Protein AF-A0A954BV10-F1 (afdb_monomer)

Mean predicted aligned error: 10.62 Å

Solvent-accessible surface area (backbone atoms only — not comparable to full-atom values): 11791 Å² total; per-residue (Å²): 134,85,78,75,81,75,72,76,77,40,64,42,49,59,53,55,49,42,46,54,57,58,65,60,48,36,71,69,58,47,54,48,52,33,42,59,65,49,56,47,45,53,54,50,50,53,52,51,54,51,52,51,41,55,51,38,61,70,70,73,57,94,65,76,80,79,65,60,69,60,52,48,59,51,47,55,55,59,69,71,43,61,52,67,62,49,50,32,50,51,53,31,50,56,49,52,58,66,53,68,77,74,60,101,65,99,56,94,68,61,72,74,48,73,66,59,49,47,52,54,58,75,28,74,61,37,58,62,57,38,38,81,43,93,74,20,54,60,44,53,41,60,73,72,33,90,46,75,64,54,36,52,41,49,50,32,36,72,66,63,74,38,75,63,51,74,69,55,47,53,53,50,54,52,50,39,72,68,42,95,43,60,66,59,41,50,27,53,48,54,44,53,53,69,68,33,71,67,53,48,32,60,123

Sequence (203 aa):
RWHFASYPVRPLTPEQFLSTLLGLLSKDQLDKLVRDNRDGAIEAAKRQLKQQEEQQKKNGGQYYKYDYATLNRYGEKFEAMDGRWYIARWAAGRYSSLSNDDEMNESEDFTMSIVQALAVMNGQFTNALAASGKDSLLERIGKTFETGDERVEALYLIVLNRRPTNAERERVLKYIAQSKDDTKAAEDLLYSLLMTTEFATNH

pLDDT: mean 76.84, std 13.71, range [43.03, 95.44]

Foldseek 3Di:
DDPPPPDPKAFDQLLRLLLLLVVQADPVLLVVVLCVPQVVVLVVVVVVVVVVQVVVVVVVDDGDDDPVVVSVVVSVVSVPDDSSVVVSVVSSVVLVVVVVVDDPDPDPRPPQPPVSLVPVLVDPSLVSQLDDDVRHSLVVLVVPDPDPLSSQQVLCCSQLVDGDDPVRSVVLVVQCVPDPDNSNSSSVSSSVSSSDVSSRIDD

Structure (mmCIF, N/CA/C/O backbone):
data_AF-A0A954BV10-F1
#
_entry.id   AF-A0A954BV10-F1
#
loop_
_atom_site.group_PDB
_atom_site.id
_atom_site.type_symbol
_atom_site.label_atom_id
_atom_site.label_alt_id
_atom_site.label_comp_id
_atom_site.label_asym_id
_atom_site.label_entity_id
_atom_site.label_seq_id
_atom_site.pdbx_PDB_ins_code
_atom_site.Cartn_x
_atom_site.Cartn_y
_atom_site.Cartn_z
_atom_site.occupancy
_atom_site.B_iso_or_equiv
_atom_site.auth_seq_id
_atom_site.auth_comp_id
_atom_site.auth_asym_id
_atom_site.auth_atom_id
_atom_site.pdbx_PDB_model_num
ATOM 1 N N . ARG A 1 1 ? -1.960 -32.493 29.206 1.00 47.38 1 ARG A N 1
ATOM 2 C CA . ARG A 1 1 ? -1.372 -31.133 29.144 1.00 47.38 1 ARG A CA 1
ATOM 3 C C . ARG A 1 1 ? -1.219 -30.816 27.665 1.00 47.38 1 ARG A C 1
ATOM 5 O O . ARG A 1 1 ? -0.408 -31.457 27.016 1.00 47.38 1 ARG A O 1
ATOM 12 N N . TRP A 1 2 ? -2.087 -29.977 27.110 1.00 47.88 2 TRP A N 1
ATOM 13 C CA . TRP A 1 2 ? -2.021 -29.618 25.694 1.00 47.88 2 TRP A CA 1
ATOM 14 C C . TRP A 1 2 ? -0.904 -28.593 25.533 1.00 47.88 2 TRP A C 1
ATOM 16 O O . TRP A 1 2 ? -1.020 -27.470 26.017 1.00 47.88 2 TRP A O 1
ATOM 26 N N . HIS A 1 3 ? 0.210 -29.010 24.940 1.00 46.59 3 HIS A N 1
ATOM 27 C CA . HIS A 1 3 ? 1.237 -28.087 24.486 1.00 46.59 3 HIS A CA 1
ATOM 28 C C . HIS A 1 3 ? 0.749 -27.531 23.151 1.00 46.59 3 HIS A C 1
ATOM 30 O O . HIS A 1 3 ? 0.993 -28.121 22.104 1.00 46.59 3 HIS A O 1
ATOM 36 N N . PHE A 1 4 ? -0.014 -26.438 23.192 1.00 55.31 4 PHE A N 1
ATOM 37 C CA . PHE A 1 4 ? -0.159 -25.610 22.003 1.00 55.31 4 PHE A CA 1
ATOM 38 C C . PHE A 1 4 ? 1.243 -25.099 21.692 1.00 55.31 4 PHE A C 1
ATOM 40 O O . PHE A 1 4 ? 1.853 -24.426 22.523 1.00 55.31 4 PHE A O 1
ATOM 47 N N . ALA A 1 5 ? 1.798 -25.517 20.557 1.00 47.75 5 ALA A N 1
ATOM 48 C CA . ALA A 1 5 ? 3.061 -24.996 20.078 1.00 47.75 5 ALA A CA 1
ATOM 49 C C . ALA A 1 5 ? 2.880 -23.487 19.876 1.00 47.75 5 ALA A C 1
ATOM 51 O O . ALA A 1 5 ? 2.273 -23.064 18.896 1.00 47.75 5 ALA A O 1
ATOM 52 N N . SER A 1 6 ? 3.352 -22.674 20.824 1.00 56.41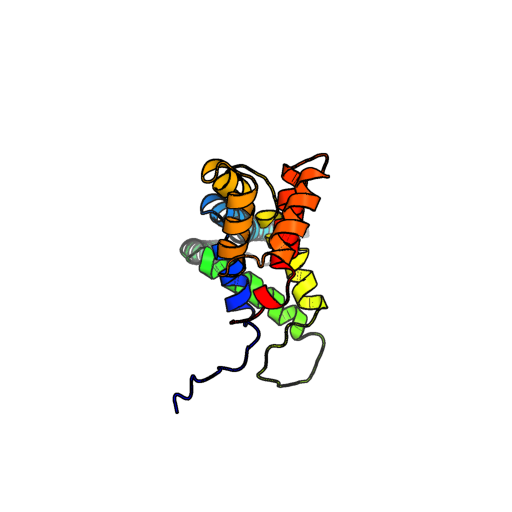 6 SER A N 1
ATOM 53 C CA . SER A 1 6 ? 3.545 -21.253 20.575 1.00 56.41 6 SER A CA 1
ATOM 54 C C . SER A 1 6 ? 4.709 -21.170 19.599 1.00 56.41 6 SER A C 1
ATOM 56 O O . SER A 1 6 ? 5.873 -21.261 20.000 1.00 56.41 6 SER A O 1
ATOM 58 N N . TYR A 1 7 ? 4.408 -21.109 18.305 1.00 58.09 7 TYR A N 1
ATOM 59 C CA . TYR A 1 7 ? 5.426 -20.741 17.337 1.00 58.09 7 TYR A CA 1
ATOM 60 C C . TYR A 1 7 ? 5.938 -19.354 17.753 1.00 58.09 7 TYR A C 1
ATOM 62 O O . TYR A 1 7 ? 5.114 -18.487 18.053 1.00 58.09 7 TYR A O 1
ATOM 70 N N . PRO A 1 8 ? 7.259 -19.136 17.869 1.00 66.94 8 PRO A N 1
ATOM 71 C CA . PRO A 1 8 ? 7.760 -17.802 18.162 1.00 66.94 8 PRO A CA 1
ATOM 72 C C . PRO A 1 8 ? 7.289 -16.868 17.046 1.00 66.94 8 PRO A C 1
ATOM 74 O O . PRO A 1 8 ? 7.385 -17.230 15.872 1.00 66.94 8 PRO A O 1
ATOM 77 N N . VAL A 1 9 ? 6.764 -15.699 17.417 1.00 69.75 9 VAL A N 1
ATOM 78 C CA . VAL A 1 9 ? 6.390 -14.649 16.464 1.00 69.75 9 VAL A CA 1
ATOM 79 C C . VAL A 1 9 ? 7.641 -14.309 15.656 1.00 69.75 9 VAL A C 1
ATOM 81 O O . VAL A 1 9 ? 8.642 -13.869 16.222 1.00 69.75 9 VAL A O 1
ATOM 84 N N . ARG A 1 10 ? 7.611 -14.584 14.348 1.00 70.50 10 ARG A N 1
ATOM 85 C CA . ARG A 1 10 ? 8.726 -14.300 13.434 1.00 70.50 10 ARG A CA 1
ATOM 86 C C . ARG A 1 10 ? 8.391 -13.09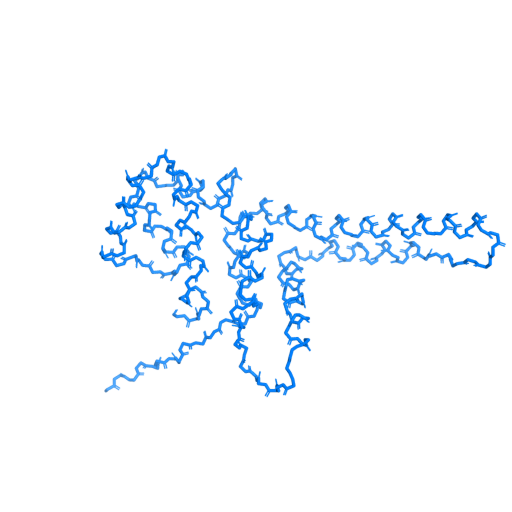2 12.562 1.00 70.50 10 ARG A C 1
ATOM 88 O O . ARG A 1 10 ? 7.230 -12.958 12.156 1.00 70.50 10 ARG A O 1
ATOM 95 N N . PRO A 1 11 ? 9.378 -12.237 12.247 1.00 70.94 11 PRO A N 1
ATOM 96 C CA . PRO A 1 11 ? 9.196 -11.198 11.245 1.00 70.94 11 PRO A CA 1
ATOM 97 C C . PRO A 1 11 ? 8.908 -11.830 9.878 1.00 70.94 11 PRO A C 1
ATOM 99 O O . PRO A 1 11 ? 9.391 -12.923 9.567 1.00 70.94 11 PRO A O 1
ATOM 102 N N . LEU A 1 12 ? 8.103 -11.149 9.066 1.00 73.12 12 LEU A N 1
ATOM 103 C CA . LEU A 1 12 ? 7.877 -11.548 7.680 1.00 73.12 12 LEU A CA 1
ATOM 104 C C . LEU A 1 12 ? 9.145 -11.301 6.848 1.00 73.12 12 LEU A C 1
ATOM 106 O O . LEU A 1 12 ? 9.799 -10.267 6.982 1.00 73.12 12 LEU A O 1
ATOM 110 N N . THR A 1 13 ? 9.460 -12.229 5.940 1.00 73.19 13 THR A N 1
ATOM 111 C CA . THR A 1 13 ? 10.445 -11.975 4.867 1.00 73.19 13 THR A CA 1
ATOM 112 C C . THR A 1 13 ? 9.968 -10.820 3.969 1.00 73.19 13 THR A C 1
ATOM 114 O O . THR A 1 13 ? 8.759 -10.566 3.918 1.00 73.19 13 THR A O 1
ATOM 117 N N . PRO A 1 14 ? 10.846 -10.130 3.211 1.00 70.12 14 PRO A N 1
ATOM 118 C CA . PRO A 1 14 ? 10.437 -9.072 2.278 1.00 70.12 14 PRO A CA 1
ATOM 119 C C . PRO A 1 14 ? 9.357 -9.523 1.325 1.00 70.12 14 PRO A C 1
ATOM 121 O O . PRO A 1 14 ? 8.394 -8.805 1.090 1.00 70.12 14 PRO A O 1
ATOM 124 N N . GLU A 1 15 ? 9.516 -10.723 0.777 1.00 71.50 15 GLU A N 1
ATOM 125 C CA . GLU A 1 15 ? 8.593 -11.294 -0.183 1.00 71.50 15 GLU A CA 1
ATOM 126 C C . GLU A 1 15 ? 7.229 -11.523 0.461 1.00 71.50 15 GLU A C 1
ATOM 128 O O . GLU A 1 15 ? 6.208 -11.199 -0.144 1.00 71.50 15 GLU A O 1
ATOM 133 N N . GLN A 1 16 ? 7.198 -12.029 1.697 1.00 75.44 16 GLN A N 1
ATOM 134 C CA . GLN A 1 16 ? 5.954 -12.216 2.440 1.00 75.44 16 GLN A CA 1
ATOM 135 C C . GLN A 1 16 ? 5.299 -10.877 2.783 1.00 75.44 16 GLN A C 1
ATOM 137 O O . GLN A 1 16 ? 4.119 -10.704 2.500 1.00 75.44 16 GLN A O 1
ATOM 142 N N . PHE A 1 17 ? 6.057 -9.918 3.314 1.00 75.62 17 PHE A N 1
ATOM 143 C CA . PHE A 1 17 ? 5.563 -8.586 3.668 1.00 75.62 17 PHE A CA 1
ATOM 144 C C . PHE A 1 17 ? 5.035 -7.812 2.451 1.00 75.62 17 PHE A C 1
ATOM 146 O O . PHE A 1 17 ? 3.975 -7.192 2.479 1.00 75.62 17 PHE A O 1
ATOM 153 N N . LEU A 1 18 ? 5.746 -7.871 1.328 1.00 75.31 18 LEU A N 1
ATOM 154 C CA . LEU A 1 18 ? 5.295 -7.239 0.092 1.00 75.31 18 LEU A CA 1
ATOM 155 C C . LEU A 1 18 ? 4.092 -7.977 -0.490 1.00 75.31 18 LEU A C 1
ATOM 157 O O . LEU A 1 18 ? 3.166 -7.338 -0.982 1.00 75.31 18 LEU A O 1
ATOM 161 N N . SER A 1 19 ? 4.051 -9.307 -0.402 1.00 77.75 19 SER A N 1
ATOM 162 C CA . SER A 1 19 ? 2.888 -10.075 -0.843 1.00 77.75 19 SER A CA 1
ATOM 163 C C . SER A 1 19 ? 1.638 -9.767 -0.013 1.00 77.75 19 SER A C 1
ATOM 165 O O . SER A 1 19 ? 0.550 -9.723 -0.590 1.00 77.75 19 SER A O 1
ATOM 167 N N . THR A 1 20 ? 1.755 -9.546 1.303 1.00 80.25 20 THR A N 1
ATOM 168 C CA . THR A 1 20 ? 0.608 -9.144 2.138 1.00 80.25 20 THR A CA 1
ATOM 169 C C . THR A 1 20 ? 0.121 -7.752 1.748 1.00 80.25 20 THR A C 1
ATOM 171 O O . THR A 1 20 ? -1.071 -7.583 1.497 1.00 80.25 20 THR A O 1
ATOM 174 N N . LEU A 1 21 ? 1.030 -6.787 1.564 1.00 78.88 21 LEU A N 1
ATOM 175 C CA . LEU A 1 21 ? 0.697 -5.442 1.076 1.00 78.88 21 LEU A CA 1
ATOM 176 C C . LEU A 1 21 ? 0.006 -5.465 -0.297 1.00 78.88 21 LEU A C 1
ATOM 178 O O . LEU A 1 21 ? -1.024 -4.819 -0.489 1.00 78.88 21 LEU A O 1
ATOM 182 N N . LEU A 1 22 ? 0.530 -6.232 -1.256 1.00 79.75 22 LEU A N 1
ATOM 183 C CA . LEU A 1 22 ? -0.071 -6.358 -2.589 1.00 79.75 22 LEU A CA 1
ATOM 184 C C . LEU A 1 22 ? -1.432 -7.065 -2.553 1.00 79.75 22 LEU A C 1
ATOM 186 O O . LEU A 1 22 ? -2.279 -6.797 -3.404 1.00 79.75 22 LEU A O 1
ATOM 190 N N . GLY A 1 23 ? -1.663 -7.945 -1.575 1.00 83.75 23 GLY A N 1
ATOM 191 C CA . GLY A 1 23 ? -2.953 -8.598 -1.355 1.00 83.75 23 GLY A CA 1
ATOM 192 C C . GLY A 1 23 ? -4.073 -7.634 -0.953 1.00 83.75 23 GLY A C 1
ATOM 193 O O . GLY A 1 23 ? -5.240 -7.915 -1.223 1.00 83.75 23 GLY A O 1
ATOM 194 N N . LEU A 1 24 ? -3.728 -6.486 -0.361 1.00 85.62 24 LEU A N 1
ATOM 195 C CA . LEU A 1 24 ? -4.685 -5.450 0.035 1.00 85.62 24 LEU A CA 1
ATOM 196 C C . LEU A 1 24 ? -5.136 -4.565 -1.138 1.00 85.62 24 LEU A C 1
ATOM 198 O O . LEU A 1 24 ? -6.201 -3.945 -1.070 1.00 85.62 24 LEU A O 1
ATOM 202 N N . LEU A 1 25 ? -4.351 -4.517 -2.217 1.00 83.38 25 LEU A N 1
ATOM 203 C CA . LEU A 1 25 ? -4.654 -3.728 -3.407 1.00 83.38 25 LEU A CA 1
ATOM 204 C C . LEU A 1 25 ? -5.720 -4.396 -4.279 1.00 83.38 25 LEU A C 1
ATOM 206 O O . LEU A 1 25 ? -5.760 -5.620 -4.450 1.00 83.38 25 LEU A O 1
ATOM 210 N N . SER A 1 26 ? -6.565 -3.575 -4.904 1.00 84.56 26 SER A N 1
ATOM 211 C CA . SER A 1 26 ? -7.490 -4.067 -5.923 1.00 84.56 26 SER A CA 1
ATOM 212 C C . SER A 1 26 ? -6.754 -4.471 -7.203 1.00 84.56 26 SER A C 1
ATOM 214 O O . SER A 1 26 ? -5.601 -4.104 -7.441 1.00 84.56 26 SER A O 1
ATOM 216 N N . LYS A 1 27 ? -7.436 -5.238 -8.061 1.00 83.12 27 LYS A N 1
ATOM 217 C CA . LYS A 1 27 ? -6.891 -5.644 -9.361 1.00 83.12 27 LYS A CA 1
ATOM 218 C C . LYS A 1 27 ? -6.462 -4.431 -10.192 1.00 83.12 27 LYS A C 1
ATOM 220 O O . LYS A 1 27 ? -5.353 -4.426 -10.704 1.00 83.12 27 LYS A O 1
ATOM 225 N N . ASP A 1 28 ? -7.290 -3.393 -10.263 1.00 83.06 28 ASP A N 1
ATOM 226 C CA . ASP A 1 28 ? -7.006 -2.221 -11.095 1.00 83.06 28 ASP A CA 1
ATOM 227 C C . ASP A 1 28 ? -5.806 -1.416 -10.574 1.00 83.06 28 ASP A C 1
ATOM 229 O O . ASP A 1 28 ? -4.985 -0.937 -11.364 1.00 83.06 28 ASP A O 1
ATOM 233 N N . GLN A 1 29 ? -5.655 -1.317 -9.247 1.00 81.81 29 GLN A N 1
ATOM 234 C CA . GLN A 1 29 ? -4.473 -0.711 -8.627 1.00 81.81 29 GLN A CA 1
ATOM 235 C C . GLN A 1 29 ? -3.205 -1.516 -8.929 1.00 81.81 29 GLN A C 1
ATOM 237 O O . GLN A 1 29 ? -2.171 -0.936 -9.266 1.00 81.81 29 GLN A O 1
ATOM 242 N N . LEU A 1 30 ? -3.287 -2.846 -8.856 1.00 79.88 30 LEU A N 1
ATOM 243 C CA . LEU A 1 30 ? -2.178 -3.732 -9.203 1.00 79.88 30 LEU A CA 1
ATOM 244 C C . LEU A 1 30 ? -1.821 -3.629 -10.685 1.00 79.88 30 LEU A C 1
ATOM 246 O O . LEU A 1 30 ? -0.653 -3.446 -11.007 1.00 79.88 30 LEU A O 1
ATOM 250 N N . ASP A 1 31 ? -2.804 -3.656 -11.581 1.00 82.62 31 ASP A N 1
ATOM 251 C CA . ASP A 1 31 ? -2.588 -3.532 -13.024 1.00 82.62 31 ASP A CA 1
ATOM 252 C C . ASP A 1 31 ? -1.967 -2.175 -13.376 1.00 82.62 31 ASP A C 1
ATOM 254 O O . ASP A 1 31 ? -1.152 -2.070 -14.294 1.00 82.62 31 ASP A O 1
ATOM 258 N N . LYS A 1 32 ? -2.330 -1.104 -12.660 1.00 82.25 32 LYS A N 1
ATOM 259 C CA . LYS A 1 32 ? -1.677 0.203 -12.801 1.00 82.25 32 LYS A CA 1
ATOM 260 C C . LYS A 1 32 ? -0.216 0.152 -12.345 1.00 82.25 32 LYS A C 1
ATOM 262 O O . LYS A 1 32 ? 0.659 0.539 -13.110 1.00 82.25 32 LYS A O 1
ATOM 267 N N . LEU A 1 33 ? 0.059 -0.382 -11.154 1.00 78.75 33 LEU A N 1
ATOM 268 C CA . LEU A 1 33 ? 1.428 -0.514 -10.638 1.00 78.75 33 LEU A CA 1
ATOM 269 C C . LEU A 1 33 ? 2.316 -1.375 -11.543 1.00 78.75 33 LEU A C 1
ATOM 271 O O . LEU A 1 33 ? 3.469 -1.014 -11.778 1.00 78.75 33 LEU A O 1
ATOM 275 N N . VAL A 1 34 ? 1.783 -2.484 -12.065 1.00 80.88 34 VAL A N 1
ATOM 276 C CA . VAL A 1 34 ? 2.469 -3.360 -13.025 1.00 80.88 34 VAL A CA 1
ATOM 277 C C . VAL A 1 34 ? 2.810 -2.588 -14.292 1.00 80.88 34 VAL A C 1
ATOM 279 O O . VAL A 1 34 ? 3.970 -2.581 -14.692 1.00 80.88 34 VAL A O 1
ATOM 282 N N . ARG A 1 35 ? 1.839 -1.884 -14.885 1.00 80.88 35 ARG A N 1
ATOM 283 C CA . ARG A 1 35 ? 2.072 -1.073 -16.089 1.00 80.88 35 ARG A CA 1
ATOM 284 C C . ARG A 1 35 ? 3.127 0.007 -15.861 1.00 80.88 35 ARG A C 1
ATOM 286 O O . ARG A 1 35 ? 4.033 0.145 -16.679 1.00 80.88 35 ARG A O 1
ATOM 293 N N . ASP A 1 36 ? 3.043 0.730 -14.748 1.00 78.69 36 ASP A N 1
ATOM 294 C CA . ASP A 1 36 ? 3.948 1.842 -14.446 1.00 78.69 36 ASP A CA 1
ATOM 295 C C . ASP A 1 36 ? 5.393 1.358 -14.210 1.00 78.69 36 ASP A C 1
ATOM 297 O O . ASP A 1 36 ? 6.340 1.971 -14.705 1.00 78.69 36 ASP A O 1
ATOM 301 N N . ASN A 1 37 ? 5.579 0.236 -13.499 1.00 75.81 37 ASN A N 1
ATOM 302 C CA . ASN A 1 37 ? 6.911 -0.258 -13.117 1.00 75.81 37 ASN A CA 1
ATOM 303 C C . ASN A 1 37 ? 7.542 -1.219 -14.133 1.00 75.81 37 ASN A C 1
ATOM 305 O O . ASN A 1 37 ? 8.766 -1.264 -14.235 1.00 75.81 37 ASN A O 1
ATOM 309 N N . ARG A 1 38 ? 6.741 -2.004 -14.862 1.00 76.56 38 ARG A N 1
ATOM 310 C CA . ARG A 1 38 ? 7.235 -2.999 -15.825 1.00 76.56 38 ARG A CA 1
ATOM 311 C C . ARG A 1 38 ? 7.240 -2.430 -17.235 1.00 76.56 38 ARG A C 1
ATOM 313 O O . ARG A 1 38 ? 8.297 -2.232 -17.830 1.00 76.56 38 ARG A O 1
ATOM 320 N N . ASP A 1 39 ? 6.053 -2.143 -17.751 1.00 73.94 39 ASP A N 1
ATOM 321 C CA . ASP A 1 39 ? 5.853 -1.872 -19.174 1.00 73.94 39 ASP A CA 1
ATOM 322 C C . ASP A 1 39 ? 6.366 -0.464 -19.521 1.00 73.94 39 ASP A C 1
ATOM 324 O O . ASP A 1 39 ? 7.126 -0.274 -20.473 1.00 73.94 39 ASP A O 1
ATOM 328 N N . GLY A 1 40 ? 6.050 0.524 -18.675 1.00 76.50 40 GLY A N 1
ATOM 329 C CA . GLY A 1 40 ? 6.541 1.895 -18.805 1.00 76.50 40 GLY A CA 1
ATOM 330 C C . GLY A 1 40 ? 8.064 1.996 -18.710 1.00 76.50 40 GLY A C 1
ATOM 331 O O . GLY A 1 40 ? 8.684 2.718 -19.495 1.00 76.50 40 GLY A O 1
ATOM 332 N N . ALA A 1 41 ? 8.681 1.238 -17.801 1.00 73.75 41 ALA A N 1
ATOM 333 C CA . ALA A 1 41 ? 10.131 1.226 -17.623 1.00 73.75 41 ALA A CA 1
ATOM 334 C C . ALA A 1 41 ? 10.859 0.592 -18.819 1.00 73.75 41 ALA A C 1
ATOM 336 O O . ALA A 1 41 ? 11.846 1.153 -19.302 1.00 73.75 41 ALA A O 1
ATOM 337 N N . ILE A 1 42 ? 10.354 -0.535 -19.338 1.00 75.69 42 ILE A N 1
ATOM 338 C CA . ILE A 1 42 ? 10.909 -1.198 -20.529 1.00 75.69 42 ILE A CA 1
ATOM 339 C C . ILE A 1 42 ? 10.823 -0.268 -21.743 1.00 75.69 42 ILE A C 1
ATOM 341 O O . ILE A 1 42 ? 11.812 -0.081 -22.456 1.00 75.69 42 ILE A O 1
ATOM 345 N N . GLU A 1 43 ? 9.670 0.364 -21.962 1.00 81.00 43 GLU A N 1
ATOM 346 C CA . G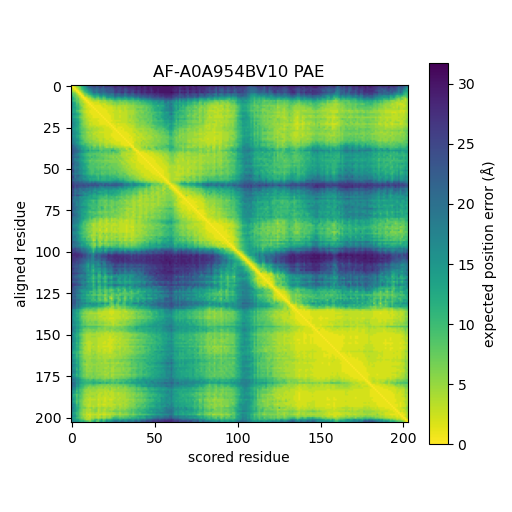LU A 1 43 ? 9.485 1.286 -23.084 1.00 81.00 43 GLU A CA 1
ATOM 347 C C . GLU A 1 43 ? 10.326 2.562 -22.948 1.00 81.00 43 GLU A C 1
ATOM 349 O O . GLU A 1 43 ? 10.861 3.064 -23.941 1.00 81.00 43 GLU A O 1
ATOM 354 N N . ALA A 1 44 ? 10.506 3.082 -21.732 1.00 83.19 44 ALA A N 1
ATOM 355 C CA . ALA A 1 44 ? 11.413 4.199 -21.480 1.00 83.19 44 ALA A CA 1
ATOM 356 C C . ALA A 1 44 ? 12.875 3.821 -21.777 1.00 83.19 44 ALA A C 1
ATOM 358 O O . ALA A 1 44 ? 13.569 4.571 -22.469 1.00 83.19 44 ALA A O 1
ATOM 359 N N . ALA A 1 45 ? 13.324 2.642 -21.336 1.00 81.12 45 ALA A N 1
ATOM 360 C CA . ALA A 1 45 ? 14.672 2.143 -21.605 1.00 81.12 45 ALA A CA 1
ATOM 361 C C . ALA A 1 45 ? 14.919 1.956 -23.112 1.00 81.12 45 ALA A C 1
ATOM 363 O O . ALA A 1 45 ? 15.937 2.414 -23.635 1.00 81.12 45 ALA A O 1
ATOM 364 N N . LYS A 1 46 ? 13.956 1.376 -23.845 1.00 82.19 46 LYS A N 1
ATOM 365 C CA . LYS A 1 46 ? 14.015 1.262 -25.315 1.00 82.19 46 LYS A CA 1
ATOM 366 C C . LYS A 1 46 ? 14.177 2.628 -25.985 1.00 82.19 46 LYS A C 1
ATOM 368 O O . LYS A 1 46 ? 15.023 2.786 -26.868 1.00 82.19 46 LYS A O 1
ATOM 373 N N . ARG A 1 47 ? 13.391 3.627 -25.563 1.00 85.50 47 ARG A N 1
ATOM 374 C CA . ARG A 1 47 ? 13.481 4.999 -26.096 1.00 85.50 47 ARG A CA 1
ATOM 375 C C . ARG A 1 47 ? 14.847 5.624 -25.824 1.00 85.50 47 ARG A C 1
ATOM 377 O O . ARG A 1 47 ? 15.414 6.225 -26.733 1.00 85.50 47 ARG A O 1
ATOM 384 N N . GLN A 1 48 ? 15.383 5.460 -24.615 1.00 85.94 48 GLN A N 1
ATOM 385 C CA . GLN A 1 48 ? 16.704 5.979 -24.251 1.00 85.94 48 GLN A CA 1
ATOM 386 C C . GLN A 1 48 ? 17.819 5.347 -25.089 1.00 85.94 48 GLN A C 1
ATOM 388 O O . GLN A 1 48 ? 18.646 6.073 -25.637 1.00 85.94 48 GLN A O 1
ATOM 393 N N . LEU A 1 49 ? 17.815 4.021 -25.255 1.00 83.94 49 LEU A N 1
ATOM 394 C CA . LEU A 1 49 ? 18.807 3.319 -26.078 1.00 83.94 49 LEU A CA 1
ATOM 395 C C . LEU A 1 49 ? 18.772 3.789 -27.536 1.00 83.94 49 LEU A C 1
ATOM 397 O O . LEU A 1 49 ? 19.817 4.053 -28.130 1.00 83.94 49 LEU A O 1
ATOM 401 N N . LYS A 1 50 ? 17.570 3.980 -28.092 1.00 85.81 50 LYS A N 1
ATOM 402 C CA . LYS A 1 50 ? 17.406 4.494 -29.456 1.00 85.81 50 LYS A CA 1
ATOM 403 C C . LYS A 1 50 ? 17.955 5.915 -29.607 1.00 85.81 50 LYS A C 1
ATOM 405 O O . LYS A 1 50 ? 18.663 6.202 -30.569 1.00 85.81 50 LYS A O 1
ATOM 410 N N . GLN A 1 51 ? 17.676 6.790 -28.641 1.00 86.88 51 GLN A N 1
ATOM 411 C CA . GLN A 1 51 ? 18.216 8.153 -28.626 1.00 86.88 51 GLN A CA 1
ATOM 412 C C . GLN A 1 51 ? 19.745 8.161 -28.510 1.00 86.88 51 GLN A C 1
ATOM 414 O O . GLN A 1 51 ? 20.404 8.933 -29.205 1.00 86.88 51 GLN A O 1
ATOM 419 N N . GLN A 1 52 ? 20.322 7.289 -27.678 1.00 84.75 52 GLN A N 1
ATOM 420 C CA . GLN A 1 52 ? 21.775 7.145 -27.556 1.00 84.75 52 GLN A CA 1
ATOM 421 C C . GLN A 1 52 ? 22.408 6.670 -28.867 1.00 84.75 52 GLN A C 1
ATOM 423 O O . GLN A 1 52 ? 23.422 7.224 -29.286 1.00 84.75 52 GLN A O 1
ATOM 428 N N . GLU A 1 53 ? 21.800 5.695 -29.548 1.00 84.06 53 GLU A N 1
ATOM 429 C CA . GLU A 1 53 ? 22.272 5.230 -30.857 1.00 84.06 53 GLU A CA 1
ATOM 430 C C . GLU A 1 53 ? 22.239 6.364 -31.899 1.00 84.06 53 GLU A C 1
ATOM 432 O O . GLU A 1 53 ? 23.198 6.556 -32.648 1.00 84.06 53 GLU A O 1
ATOM 437 N N . GLU A 1 54 ? 21.166 7.161 -31.935 1.00 86.00 54 GLU A N 1
ATOM 438 C CA . GLU A 1 54 ? 21.045 8.318 -32.834 1.00 86.00 54 GLU A CA 1
ATOM 439 C C . GLU A 1 54 ? 22.087 9.408 -32.541 1.00 86.00 54 GLU A C 1
ATOM 441 O O . GLU A 1 54 ? 22.632 10.008 -33.470 1.00 86.00 54 GLU A O 1
ATOM 446 N N . GLN A 1 55 ? 22.403 9.651 -31.267 1.00 84.69 55 GLN A N 1
ATOM 447 C CA . GLN A 1 55 ? 23.459 10.586 -30.869 1.00 84.69 55 GLN A CA 1
ATOM 448 C C . GLN A 1 55 ? 24.851 10.075 -31.259 1.00 84.69 55 GLN A C 1
ATOM 450 O O . GLN A 1 55 ? 25.645 10.831 -31.818 1.00 84.69 55 GLN A O 1
ATOM 455 N N . GLN A 1 56 ? 25.139 8.789 -31.043 1.00 82.50 56 GLN A N 1
ATOM 456 C CA . GLN A 1 56 ? 26.415 8.185 -31.443 1.00 82.50 56 GLN A CA 1
ATOM 457 C C . GLN A 1 56 ? 26.618 8.246 -32.962 1.00 82.50 56 GLN A C 1
ATOM 459 O O . GLN A 1 56 ? 27.704 8.598 -33.421 1.00 82.50 56 GLN A O 1
ATOM 464 N N . LYS A 1 57 ? 25.556 8.001 -33.746 1.00 82.56 57 LYS A N 1
ATOM 465 C CA . LYS A 1 57 ? 25.581 8.152 -35.212 1.00 82.56 57 LYS A CA 1
ATOM 466 C C . LYS A 1 57 ? 25.922 9.575 -35.649 1.00 82.56 57 LYS A C 1
ATOM 468 O O . LYS A 1 57 ? 26.661 9.751 -36.613 1.00 82.56 57 LYS A O 1
ATOM 473 N N . LYS A 1 58 ? 25.408 10.589 -34.946 1.00 84.19 58 LYS A N 1
ATOM 474 C CA . LYS A 1 58 ? 25.706 12.003 -35.235 1.00 84.19 58 LYS A CA 1
ATOM 475 C C . LYS A 1 58 ? 27.151 12.386 -34.911 1.00 84.19 58 LYS A C 1
ATOM 477 O O . LYS 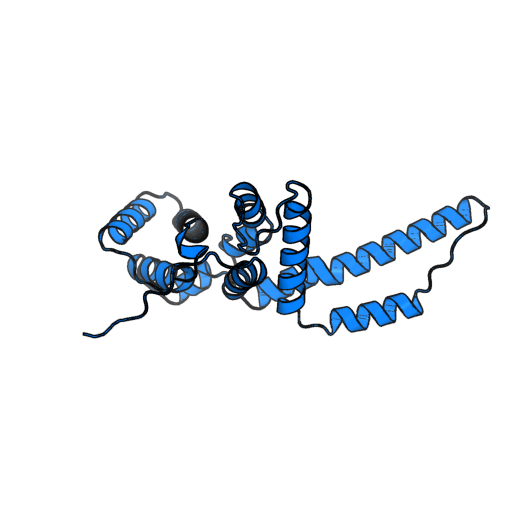A 1 58 ? 27.708 13.231 -35.602 1.00 84.19 58 LYS A O 1
ATOM 482 N N . ASN A 1 59 ? 27.764 11.749 -33.916 1.00 82.62 59 ASN A N 1
ATOM 483 C CA . ASN A 1 59 ? 29.137 12.038 -33.489 1.00 82.62 59 ASN A CA 1
ATOM 484 C C . ASN A 1 59 ? 30.218 11.426 -34.407 1.00 82.62 59 ASN A C 1
ATOM 486 O O . ASN A 1 59 ? 31.403 11.644 -34.174 1.00 82.62 59 ASN A O 1
ATOM 490 N N . GLY A 1 60 ? 29.833 10.685 -35.455 1.00 71.19 60 GLY A N 1
ATOM 491 C CA . GLY A 1 60 ? 30.728 10.275 -36.547 1.00 71.19 60 GLY A CA 1
ATOM 492 C C . GLY A 1 60 ? 31.760 9.188 -36.211 1.00 71.19 60 GLY A C 1
ATOM 493 O O . GLY A 1 60 ? 32.656 8.947 -37.016 1.00 71.19 60 GLY A O 1
ATOM 494 N N . GLY A 1 61 ? 31.652 8.533 -35.049 1.00 75.62 61 GLY A N 1
ATOM 495 C CA . GLY A 1 61 ? 32.552 7.461 -34.602 1.00 75.62 61 GLY A CA 1
ATOM 496 C C . GLY A 1 61 ? 31.988 6.042 -34.770 1.00 75.62 61 GLY A C 1
ATOM 497 O O . GLY A 1 61 ? 30.879 5.842 -35.266 1.00 75.62 61 GLY A O 1
ATOM 498 N N . GLN A 1 62 ? 32.754 5.040 -34.319 1.00 72.75 62 GLN A N 1
ATOM 499 C CA . GLN A 1 62 ? 32.242 3.680 -34.101 1.00 72.75 62 GLN A CA 1
ATOM 500 C C . GLN A 1 62 ? 31.064 3.741 -33.121 1.00 72.75 62 GLN A C 1
ATOM 502 O O . GLN A 1 62 ? 31.180 4.346 -32.057 1.00 72.75 62 GLN A O 1
ATOM 507 N N . TYR A 1 63 ? 29.940 3.125 -33.481 1.00 73.88 63 TYR A N 1
ATOM 508 C CA . TYR A 1 63 ? 28.743 3.099 -32.647 1.00 73.88 63 TYR A CA 1
ATOM 509 C C . TYR A 1 63 ? 28.225 1.674 -32.493 1.00 73.88 63 TYR A C 1
ATOM 511 O O . TYR A 1 63 ? 28.369 0.836 -33.387 1.00 73.88 63 TYR A O 1
ATOM 519 N N . TYR A 1 64 ? 27.587 1.416 -31.358 1.00 76.75 64 TYR A N 1
ATOM 520 C CA . TYR A 1 64 ? 26.941 0.137 -31.100 1.00 76.75 64 TYR A CA 1
ATOM 521 C C . TYR A 1 64 ? 25.513 0.168 -31.643 1.00 76.75 64 TYR A C 1
ATOM 523 O O . TYR A 1 64 ? 24.733 1.064 -31.321 1.00 76.75 64 TYR A O 1
ATOM 531 N N . LYS A 1 65 ? 25.160 -0.819 -32.470 1.00 79.19 65 LYS A N 1
ATOM 532 C CA . LYS A 1 65 ? 23.776 -1.055 -32.887 1.00 79.19 65 LYS A CA 1
ATOM 533 C C . LYS A 1 65 ? 23.149 -2.062 -31.934 1.00 79.19 65 LYS A C 1
ATOM 535 O O . LYS A 1 65 ? 23.634 -3.187 -31.823 1.00 79.19 65 LYS A O 1
ATOM 540 N N . TYR A 1 66 ? 22.066 -1.671 -31.278 1.00 79.19 66 TYR A N 1
ATOM 541 C CA . TYR A 1 66 ? 21.357 -2.564 -30.371 1.00 79.19 66 TYR A CA 1
ATOM 542 C C . TYR A 1 66 ? 20.513 -3.584 -31.150 1.00 79.19 66 TYR A C 1
ATOM 544 O O . TYR A 1 66 ? 19.901 -3.263 -32.174 1.00 79.19 66 TYR A O 1
ATOM 552 N N . ASP A 1 67 ? 20.469 -4.828 -30.665 1.00 84.69 67 ASP A N 1
ATOM 553 C CA . ASP A 1 67 ? 19.578 -5.860 -31.199 1.00 84.69 67 ASP A CA 1
ATOM 554 C C . ASP A 1 67 ? 18.164 -5.687 -30.628 1.00 84.69 67 ASP A C 1
ATOM 556 O O . ASP A 1 67 ? 17.776 -6.271 -29.611 1.00 84.69 67 ASP A O 1
ATOM 560 N N . TYR A 1 68 ? 17.382 -4.860 -31.317 1.00 80.75 68 TYR A N 1
ATOM 561 C CA . TYR A 1 68 ? 15.989 -4.600 -30.971 1.00 80.75 68 TYR A CA 1
ATOM 562 C C . TYR A 1 68 ? 15.092 -5.838 -31.094 1.00 80.75 68 TYR A C 1
ATOM 564 O O . TYR A 1 68 ? 14.088 -5.920 -30.389 1.00 80.75 68 TYR A O 1
ATOM 572 N N . ALA A 1 69 ? 15.427 -6.805 -31.957 1.00 84.19 69 ALA A N 1
ATOM 573 C CA . ALA A 1 69 ? 14.618 -8.011 -32.130 1.00 84.19 69 ALA A CA 1
ATOM 574 C C . ALA A 1 69 ? 14.725 -8.907 -30.892 1.00 84.19 69 ALA A C 1
ATOM 576 O O . ALA A 1 69 ? 13.712 -9.344 -30.341 1.00 84.19 69 ALA A O 1
ATOM 577 N N . THR A 1 70 ? 15.948 -9.102 -30.399 1.00 82.62 70 THR A N 1
ATOM 578 C CA . THR A 1 70 ? 16.184 -9.802 -29.134 1.00 82.62 70 THR A CA 1
ATOM 579 C C . THR A 1 70 ? 15.567 -9.046 -27.957 1.00 82.62 70 THR A C 1
ATOM 581 O O . THR A 1 70 ? 14.906 -9.661 -27.121 1.00 82.62 70 THR A O 1
ATOM 584 N N . LEU A 1 71 ? 15.699 -7.715 -27.913 1.00 79.94 71 LEU A N 1
ATOM 585 C CA . LEU A 1 71 ? 15.107 -6.889 -26.855 1.00 79.94 71 LEU A CA 1
ATOM 586 C C . LEU A 1 71 ? 13.574 -6.992 -26.808 1.00 79.94 71 LEU A C 1
ATOM 588 O O . LEU A 1 71 ? 13.003 -7.122 -25.727 1.00 79.94 71 LEU A O 1
ATOM 592 N N . ASN A 1 72 ? 12.907 -6.983 -27.963 1.00 83.06 72 ASN A N 1
ATOM 593 C CA . ASN A 1 72 ? 11.456 -7.159 -28.042 1.00 83.06 72 ASN A CA 1
ATOM 594 C C . ASN A 1 72 ? 11.032 -8.556 -27.591 1.00 83.06 72 ASN A C 1
ATOM 596 O O . ASN A 1 72 ? 10.111 -8.678 -26.792 1.00 83.06 72 ASN A O 1
ATOM 600 N N . ARG A 1 73 ? 11.768 -9.596 -27.998 1.00 84.38 73 ARG A N 1
ATOM 601 C CA . ARG A 1 73 ? 11.515 -10.972 -27.551 1.00 84.38 73 ARG A CA 1
ATOM 602 C C . ARG A 1 73 ? 11.664 -11.134 -26.035 1.00 84.38 73 ARG A C 1
ATOM 604 O O . ARG A 1 73 ? 10.944 -11.920 -25.423 1.00 84.38 73 ARG A O 1
ATOM 611 N N . TYR A 1 74 ? 12.608 -10.422 -25.417 1.00 78.44 74 TYR A N 1
ATOM 612 C CA . TYR A 1 74 ? 12.704 -10.363 -23.958 1.00 78.44 74 TYR A CA 1
ATOM 613 C C . TYR A 1 74 ? 11.530 -9.593 -23.345 1.00 78.44 74 TYR A C 1
ATOM 615 O O . TYR A 1 74 ? 10.965 -10.069 -22.364 1.00 78.44 74 TYR A O 1
ATOM 623 N N . GLY A 1 75 ? 11.132 -8.466 -23.942 1.00 79.12 75 GLY A N 1
ATOM 624 C CA . GLY A 1 75 ? 9.962 -7.688 -23.523 1.00 79.12 75 GLY A CA 1
ATOM 625 C C . GLY A 1 75 ? 8.684 -8.526 -23.476 1.00 79.12 75 GLY A C 1
ATOM 626 O O . GLY A 1 75 ? 8.052 -8.597 -22.430 1.00 79.12 75 GLY A O 1
ATOM 627 N N . GLU A 1 76 ? 8.385 -9.268 -24.543 1.00 83.69 76 GLU A N 1
ATOM 628 C CA . GLU A 1 76 ? 7.215 -10.158 -24.619 1.00 83.69 76 GLU A CA 1
ATOM 629 C C . GLU A 1 76 ? 7.195 -11.198 -23.488 1.00 83.69 76 GLU A C 1
ATOM 631 O O . GLU A 1 76 ? 6.154 -11.475 -22.893 1.00 83.69 76 GLU A O 1
ATOM 636 N N . LYS A 1 77 ? 8.359 -11.765 -23.142 1.00 80.31 77 LYS A N 1
ATOM 637 C CA . LYS A 1 77 ? 8.465 -12.712 -22.023 1.00 80.31 77 LYS A CA 1
ATOM 638 C C . LYS A 1 77 ? 8.222 -12.049 -20.672 1.00 80.31 77 LYS A C 1
ATOM 640 O O . LYS A 1 77 ? 7.622 -12.679 -19.810 1.00 80.31 77 LYS A O 1
ATOM 645 N N . PHE A 1 78 ? 8.703 -10.822 -20.476 1.00 74.31 78 PHE A N 1
ATOM 646 C CA . PHE A 1 78 ? 8.461 -10.051 -19.254 1.00 74.31 78 PHE A CA 1
ATOM 647 C C . PHE A 1 78 ? 6.992 -9.641 -19.124 1.00 74.31 78 PHE A C 1
ATOM 649 O O . PHE A 1 78 ? 6.431 -9.729 -18.032 1.00 74.31 78 PHE A O 1
ATOM 656 N N . GLU A 1 79 ? 6.360 -9.248 -20.230 1.00 78.62 79 GLU A N 1
ATOM 657 C CA . GLU A 1 79 ? 4.936 -8.910 -20.292 1.00 78.62 79 GLU A CA 1
ATOM 658 C C . GLU A 1 79 ? 4.044 -10.116 -19.970 1.00 78.62 79 GLU A C 1
ATOM 660 O O . GLU A 1 79 ? 3.044 -9.971 -19.263 1.00 78.62 79 GLU A O 1
ATOM 665 N N . ALA A 1 80 ? 4.449 -11.310 -20.416 1.00 82.75 80 ALA A N 1
ATOM 666 C CA . ALA A 1 80 ? 3.760 -12.569 -20.143 1.00 82.75 80 ALA A CA 1
ATOM 667 C C . ALA A 1 80 ? 3.905 -13.077 -18.694 1.00 82.75 80 ALA A C 1
ATOM 669 O O . ALA A 1 80 ? 3.198 -14.010 -18.308 1.00 82.75 80 ALA A O 1
ATOM 670 N N . MET A 1 81 ? 4.811 -12.511 -17.885 1.00 81.50 81 MET A N 1
ATOM 671 C CA . MET A 1 81 ? 4.915 -12.868 -16.465 1.00 81.50 81 MET A CA 1
ATOM 672 C C . MET A 1 81 ? 3.703 -12.361 -15.682 1.00 81.50 81 MET A C 1
ATOM 674 O O . MET A 1 81 ? 3.152 -11.300 -15.982 1.00 81.50 81 MET A O 1
ATOM 678 N N . ASP A 1 82 ? 3.339 -13.086 -14.622 1.00 84.19 82 ASP A N 1
ATOM 679 C CA . ASP A 1 82 ? 2.338 -12.612 -13.672 1.00 84.19 82 ASP A CA 1
ATOM 680 C C . ASP A 1 82 ? 2.791 -11.289 -13.033 1.00 84.19 82 ASP A C 1
ATOM 682 O O . ASP A 1 82 ? 3.896 -11.172 -12.493 1.00 84.19 82 ASP A O 1
ATOM 686 N N . GLY A 1 83 ? 1.930 -10.274 -13.118 1.00 79.44 83 GLY A N 1
ATOM 687 C CA . GLY A 1 83 ? 2.251 -8.925 -12.666 1.00 79.44 83 GLY A CA 1
ATOM 688 C C . GLY A 1 83 ? 2.449 -8.837 -11.153 1.00 79.44 83 GLY A C 1
ATOM 689 O O . GLY A 1 83 ? 3.345 -8.125 -10.696 1.00 79.44 83 GLY A O 1
ATOM 690 N N . ARG A 1 84 ? 1.672 -9.599 -10.367 1.00 75.31 84 ARG A N 1
ATOM 691 C CA . ARG A 1 84 ? 1.809 -9.620 -8.901 1.00 75.31 84 ARG A CA 1
ATOM 692 C C . ARG A 1 84 ? 3.152 -10.211 -8.504 1.00 75.31 84 ARG A C 1
ATOM 694 O O . ARG A 1 84 ? 3.866 -9.611 -7.705 1.00 75.31 84 ARG A O 1
ATOM 701 N N . TRP A 1 85 ? 3.519 -11.338 -9.107 1.00 81.25 85 TRP A N 1
ATOM 702 C CA . TRP A 1 85 ? 4.819 -11.966 -8.906 1.00 81.25 85 TRP A CA 1
ATOM 703 C C . TRP A 1 85 ? 5.971 -11.037 -9.303 1.00 81.25 85 TRP A C 1
ATOM 705 O O . TRP A 1 85 ? 6.925 -10.886 -8.541 1.00 81.25 85 TRP A O 1
ATOM 715 N N . TYR A 1 86 ? 5.870 -10.374 -10.462 1.00 80.31 86 TYR A N 1
ATOM 716 C CA . TYR A 1 86 ? 6.892 -9.434 -10.928 1.00 80.31 86 TYR A CA 1
ATOM 717 C C . TYR A 1 86 ? 7.088 -8.279 -9.942 1.00 80.31 86 TYR A C 1
ATOM 719 O O . TYR A 1 86 ? 8.219 -7.996 -9.555 1.00 80.31 86 TYR A O 1
ATOM 727 N N . ILE A 1 87 ? 6.001 -7.635 -9.506 1.00 78.31 87 ILE A N 1
ATOM 728 C CA . ILE A 1 87 ? 6.067 -6.490 -8.591 1.00 78.31 87 ILE A CA 1
ATOM 729 C C . ILE A 1 87 ? 6.573 -6.905 -7.213 1.00 78.31 87 ILE A C 1
ATOM 731 O O . ILE A 1 87 ? 7.437 -6.219 -6.668 1.00 78.31 87 ILE A O 1
ATOM 735 N N . ALA A 1 88 ? 6.097 -8.034 -6.677 1.00 74.81 88 ALA A N 1
ATOM 736 C CA . ALA A 1 88 ? 6.590 -8.572 -5.412 1.00 74.81 88 ALA A CA 1
ATOM 737 C C . ALA A 1 88 ? 8.103 -8.809 -5.478 1.00 74.81 88 ALA A C 1
ATOM 739 O O . ALA A 1 88 ? 8.843 -8.366 -4.601 1.00 74.81 88 ALA A O 1
ATOM 740 N N . ARG A 1 89 ? 8.581 -9.433 -6.562 1.00 76.62 89 ARG A N 1
ATOM 741 C CA . ARG A 1 89 ? 10.003 -9.737 -6.739 1.00 76.62 89 ARG A CA 1
ATOM 742 C C . ARG A 1 89 ? 10.856 -8.503 -7.008 1.00 76.62 89 ARG A C 1
ATOM 744 O O . ARG A 1 89 ? 11.965 -8.411 -6.494 1.00 76.62 89 ARG A O 1
ATOM 751 N N . TRP A 1 90 ? 10.359 -7.555 -7.796 1.00 76.19 90 TRP A N 1
ATOM 752 C CA . TRP A 1 90 ? 11.036 -6.284 -8.043 1.00 76.19 90 TRP A CA 1
ATOM 753 C C . TRP A 1 90 ? 11.198 -5.489 -6.746 1.00 76.19 90 TRP A C 1
ATOM 755 O O . TRP A 1 90 ? 12.302 -5.042 -6.434 1.00 76.19 90 TRP A O 1
ATOM 765 N N . ALA A 1 91 ? 10.127 -5.366 -5.960 1.00 73.81 91 ALA A N 1
ATOM 766 C CA . ALA A 1 91 ? 10.159 -4.654 -4.691 1.00 73.81 91 ALA A CA 1
ATOM 767 C C . ALA A 1 91 ? 11.069 -5.362 -3.672 1.00 73.81 91 ALA A C 1
ATOM 769 O O . ALA A 1 91 ? 11.882 -4.698 -3.030 1.00 73.81 91 ALA A O 1
ATOM 770 N N . ALA A 1 92 ? 11.022 -6.697 -3.596 1.00 71.69 92 ALA A N 1
ATOM 771 C CA . ALA A 1 92 ? 11.911 -7.482 -2.737 1.00 71.69 92 ALA A CA 1
ATOM 772 C C . ALA A 1 92 ? 13.385 -7.368 -3.165 1.00 71.69 92 ALA A C 1
ATOM 774 O O . ALA A 1 92 ? 14.270 -7.225 -2.329 1.00 71.69 92 ALA A O 1
ATOM 775 N N . GLY A 1 93 ? 13.670 -7.344 -4.471 1.00 69.50 93 GLY A N 1
ATOM 776 C CA . GLY A 1 93 ? 15.025 -7.133 -4.988 1.00 69.50 93 GLY A CA 1
ATOM 777 C C . GLY A 1 93 ? 15.572 -5.738 -4.672 1.00 69.50 93 GLY A C 1
ATOM 778 O O . GLY A 1 93 ? 16.716 -5.607 -4.242 1.00 69.50 93 GLY A O 1
ATOM 779 N N . ARG A 1 94 ? 14.745 -4.691 -4.821 1.00 68.56 94 ARG A N 1
ATOM 780 C CA . ARG A 1 94 ? 15.101 -3.317 -4.412 1.00 68.56 94 ARG A CA 1
ATOM 781 C C . ARG A 1 94 ? 15.388 -3.252 -2.919 1.00 68.56 94 ARG A C 1
ATOM 783 O O . ARG A 1 94 ? 16.362 -2.630 -2.509 1.00 68.56 94 ARG A O 1
ATOM 790 N N . TYR A 1 95 ? 14.582 -3.948 -2.132 1.00 64.81 95 TYR A N 1
ATOM 791 C CA . TYR A 1 95 ? 14.796 -4.080 -0.706 1.00 64.81 95 TYR A CA 1
ATOM 792 C C . TYR A 1 95 ? 16.145 -4.754 -0.399 1.00 64.81 95 TYR A C 1
ATOM 794 O O . TYR A 1 95 ? 16.950 -4.198 0.341 1.00 64.81 95 TYR A O 1
ATOM 802 N N . SER A 1 96 ? 16.423 -5.921 -0.991 1.00 64.06 96 SER A N 1
ATOM 803 C CA . SER A 1 96 ? 17.666 -6.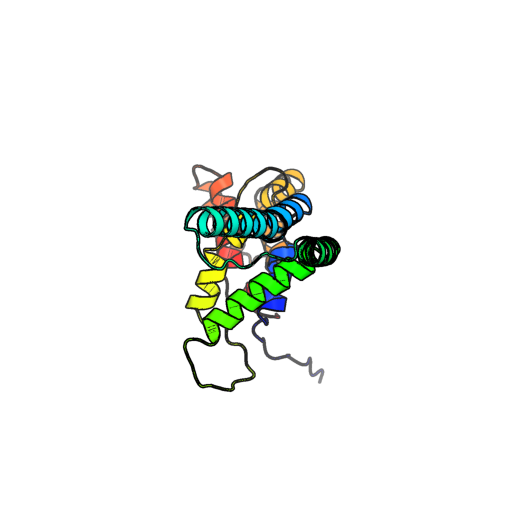668 -0.747 1.00 64.06 96 SER A CA 1
ATOM 804 C C . SER A 1 96 ? 18.910 -5.870 -1.161 1.00 64.06 96 SER A C 1
ATOM 806 O O . SER A 1 96 ? 19.954 -5.951 -0.519 1.00 64.06 96 SER A O 1
ATOM 808 N N . SER A 1 97 ? 18.807 -5.026 -2.194 1.00 64.25 97 SER A N 1
ATOM 809 C CA . SER A 1 97 ? 19.910 -4.128 -2.554 1.00 64.25 97 SER A CA 1
ATOM 810 C C . SER A 1 97 ? 20.167 -3.025 -1.521 1.00 64.25 97 SER A C 1
ATOM 812 O O . SER A 1 97 ? 21.312 -2.629 -1.358 1.00 64.25 97 SER A O 1
ATOM 814 N N . LEU A 1 98 ? 19.138 -2.561 -0.800 1.00 60.28 98 LEU A N 1
ATOM 815 C CA . LEU A 1 98 ? 19.292 -1.593 0.295 1.00 60.28 98 LEU A CA 1
ATOM 816 C C . LEU A 1 98 ? 19.836 -2.242 1.576 1.00 60.28 98 LEU A C 1
ATOM 818 O O . LEU A 1 98 ? 20.391 -1.540 2.413 1.00 60.28 98 LEU A O 1
ATOM 822 N N . SER A 1 99 ? 19.672 -3.559 1.755 1.00 52.53 99 SER A N 1
ATOM 823 C CA . SER A 1 99 ? 20.234 -4.287 2.901 1.00 52.53 99 SER A CA 1
ATOM 824 C C . SER A 1 99 ? 21.700 -4.667 2.712 1.00 52.53 99 SER A C 1
ATOM 826 O O . SER A 1 99 ? 22.447 -4.703 3.682 1.00 52.53 99 SER A O 1
ATOM 828 N N . ASN A 1 100 ? 22.122 -4.932 1.473 1.00 54.41 100 ASN A N 1
ATOM 829 C CA . ASN A 1 100 ? 23.495 -5.348 1.175 1.00 54.41 100 ASN A CA 1
ATOM 830 C C . ASN A 1 100 ? 24.525 -4.211 1.251 1.00 54.41 100 ASN A C 1
ATOM 832 O O . ASN A 1 100 ? 25.718 -4.498 1.219 1.00 54.41 100 ASN A O 1
ATOM 836 N N . ASP A 1 101 ? 24.084 -2.953 1.314 1.00 54.62 101 ASP A N 1
ATOM 837 C CA . ASP A 1 101 ? 24.988 -1.797 1.342 1.00 54.62 101 ASP A CA 1
ATOM 838 C C . ASP A 1 101 ? 25.502 -1.479 2.760 1.00 54.62 101 ASP A C 1
ATOM 840 O O . ASP A 1 101 ? 26.456 -0.717 2.881 1.00 54.62 101 ASP A O 1
ATOM 844 N N . ASP A 1 102 ? 24.920 -2.072 3.820 1.00 48.53 102 ASP A N 1
ATOM 845 C CA . ASP A 1 102 ? 25.230 -1.667 5.203 1.00 48.53 102 ASP A CA 1
ATOM 846 C C . ASP A 1 102 ? 25.931 -2.711 6.095 1.00 48.53 102 ASP A C 1
ATOM 848 O O . ASP A 1 102 ? 26.727 -2.288 6.925 1.00 48.53 102 ASP A O 1
ATOM 852 N N . GLU A 1 103 ? 25.766 -4.041 5.975 1.00 47.84 103 GLU A N 1
ATOM 853 C CA . GLU A 1 103 ? 26.420 -4.944 6.953 1.00 47.84 103 GLU A CA 1
ATOM 854 C C . GLU A 1 103 ? 26.882 -6.317 6.430 1.00 47.84 103 GLU A C 1
ATOM 856 O O . GLU A 1 103 ? 26.122 -7.140 5.927 1.00 47.84 103 GLU A O 1
ATOM 861 N N . MET A 1 104 ? 28.168 -6.585 6.678 1.00 48.56 104 MET A N 1
ATOM 862 C CA . MET A 1 104 ? 28.827 -7.892 6.744 1.00 48.56 104 MET A CA 1
ATOM 863 C C . MET A 1 104 ? 28.244 -8.765 7.875 1.00 48.56 104 MET A C 1
ATOM 865 O O . MET A 1 104 ? 28.933 -9.048 8.857 1.00 48.56 104 MET A O 1
ATOM 869 N N . ASN A 1 105 ? 26.986 -9.192 7.770 1.00 43.03 105 ASN A N 1
ATOM 870 C CA . ASN A 1 105 ? 26.415 -10.146 8.717 1.00 43.03 105 ASN A CA 1
ATOM 871 C C . ASN A 1 105 ? 25.572 -11.200 7.987 1.00 43.03 105 ASN A C 1
ATOM 873 O O . ASN A 1 105 ? 24.470 -10.931 7.514 1.00 43.03 105 ASN A O 1
ATOM 877 N N . GLU A 1 106 ? 26.109 -12.417 7.890 1.00 45.75 106 GLU A N 1
ATOM 878 C CA . GLU A 1 106 ? 25.345 -13.621 7.559 1.00 45.75 106 GLU A CA 1
ATOM 879 C C . GLU A 1 106 ? 24.404 -13.945 8.731 1.00 45.75 106 GLU A C 1
ATOM 881 O O . GLU A 1 106 ? 24.674 -14.825 9.545 1.00 45.75 106 GLU A O 1
ATOM 886 N N . SER A 1 107 ? 23.290 -13.226 8.853 1.00 43.84 107 SER A N 1
ATOM 887 C CA . SER A 1 107 ? 22.180 -13.656 9.701 1.00 43.84 107 SER A CA 1
ATOM 888 C C . SER A 1 107 ? 21.002 -14.061 8.822 1.00 43.84 107 SER A C 1
ATOM 890 O O . SER A 1 107 ? 20.400 -13.230 8.149 1.00 43.84 107 SER A O 1
ATOM 892 N N . GLU A 1 108 ? 20.661 -15.353 8.858 1.00 45.44 108 GLU A N 1
ATOM 893 C CA . GLU A 1 108 ? 19.465 -15.941 8.228 1.00 45.44 108 GLU A CA 1
ATOM 894 C C . GLU A 1 108 ? 18.145 -15.353 8.772 1.00 45.44 108 GLU A C 1
ATOM 896 O O . GLU A 1 108 ? 17.080 -15.570 8.192 1.00 45.44 108 GLU A O 1
ATOM 901 N N . ASP A 1 109 ? 18.206 -14.582 9.862 1.00 47.81 109 ASP A N 1
ATOM 902 C CA . ASP A 1 109 ? 17.084 -13.820 10.389 1.00 47.81 109 ASP A CA 1
ATOM 903 C C . ASP A 1 109 ? 16.994 -12.463 9.697 1.00 47.81 109 ASP A C 1
ATOM 905 O O . ASP A 1 109 ? 17.748 -11.523 9.952 1.00 47.81 109 ASP A O 1
ATOM 909 N N . PHE A 1 110 ? 16.009 -12.366 8.816 1.00 48.47 110 PHE A N 1
ATOM 910 C CA . PHE A 1 110 ? 15.657 -11.136 8.145 1.00 48.47 110 PHE A CA 1
ATOM 911 C C . PHE A 1 110 ? 14.967 -10.164 9.109 1.00 48.47 110 PHE A C 1
ATOM 91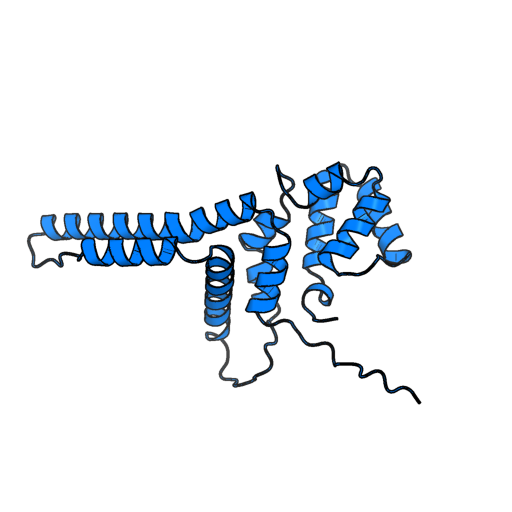3 O O . PHE A 1 110 ? 13.742 -10.031 9.132 1.00 48.47 110 PHE A O 1
ATOM 920 N N . THR A 1 111 ? 15.738 -9.478 9.946 1.00 48.22 111 THR A N 1
ATOM 921 C CA . THR A 1 111 ? 15.226 -8.329 10.691 1.00 48.22 111 THR A CA 1
ATOM 922 C C . THR A 1 111 ? 15.246 -7.127 9.764 1.00 48.22 111 THR A C 1
ATOM 924 O O . THR A 1 111 ? 16.292 -6.523 9.539 1.00 48.22 111 THR A O 1
ATOM 927 N N . MET A 1 112 ? 14.088 -6.787 9.202 1.00 52.66 112 MET A N 1
ATOM 928 C CA . MET A 1 112 ? 13.924 -5.537 8.473 1.00 52.66 112 MET A CA 1
ATOM 929 C C . MET A 1 112 ? 14.299 -4.375 9.394 1.00 52.66 112 MET A C 1
ATOM 931 O O . MET A 1 112 ? 13.644 -4.159 10.415 1.00 52.66 112 MET A O 1
ATOM 935 N N . SER A 1 113 ? 15.380 -3.657 9.077 1.00 57.78 113 SER A N 1
ATOM 936 C CA . SER A 1 113 ? 15.774 -2.496 9.870 1.00 57.78 113 SER A CA 1
ATOM 937 C C . SER A 1 113 ? 14.659 -1.450 9.794 1.00 57.78 113 SER A C 1
ATOM 939 O O . SER A 1 113 ? 13.936 -1.353 8.799 1.00 57.78 113 SER A O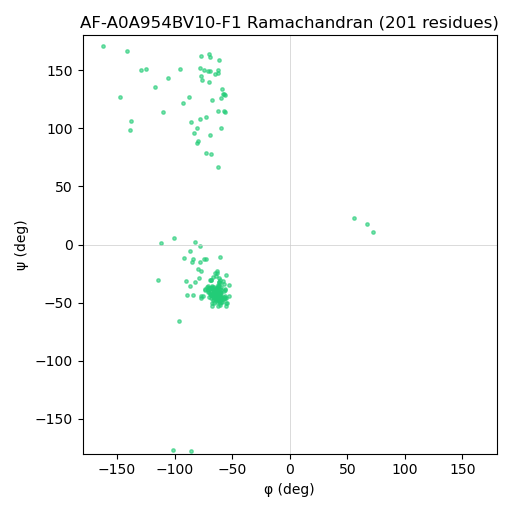 1
ATOM 941 N N . ILE A 1 114 ? 14.499 -0.643 10.843 1.00 49.94 114 ILE A N 1
ATOM 942 C CA . ILE A 1 114 ? 13.449 0.390 10.921 1.00 49.94 114 ILE A CA 1
ATOM 943 C C . ILE A 1 114 ? 13.484 1.310 9.685 1.00 49.94 114 ILE A C 1
ATOM 945 O O . ILE A 1 114 ? 12.440 1.713 9.178 1.00 49.94 114 ILE A O 1
ATOM 949 N N . VAL A 1 115 ? 14.677 1.583 9.148 1.00 49.16 115 VAL A N 1
ATOM 950 C CA . VAL A 1 115 ? 14.894 2.393 7.937 1.00 49.16 115 VAL A CA 1
ATOM 951 C C . VAL A 1 115 ? 14.379 1.690 6.677 1.00 49.16 115 VAL A C 1
ATOM 953 O O . VAL A 1 115 ? 13.805 2.327 5.795 1.00 49.16 115 VAL A O 1
ATOM 956 N N . GLN A 1 116 ? 14.539 0.372 6.599 1.00 55.69 116 GLN A N 1
ATOM 957 C CA . GLN A 1 116 ? 14.104 -0.444 5.468 1.00 55.69 116 GLN A CA 1
ATOM 958 C C . GLN A 1 116 ? 12.577 -0.620 5.450 1.00 55.69 116 GLN A C 1
ATOM 960 O O . GLN A 1 116 ? 11.962 -0.495 4.388 1.00 55.69 116 GLN A O 1
ATOM 965 N N . ALA A 1 117 ? 11.954 -0.795 6.624 1.00 57.72 117 ALA A N 1
ATOM 966 C CA . ALA A 1 117 ? 10.501 -0.703 6.774 1.00 57.72 117 ALA A CA 1
ATOM 967 C C . ALA A 1 117 ? 10.014 0.685 6.343 1.00 57.72 117 ALA A C 1
ATOM 969 O O . ALA A 1 117 ? 9.156 0.782 5.470 1.00 57.72 117 ALA A O 1
ATOM 970 N N . LEU A 1 118 ? 10.641 1.758 6.843 1.00 54.38 118 LEU A N 1
ATOM 971 C CA . LEU A 1 118 ? 10.323 3.145 6.481 1.00 54.38 118 LEU A CA 1
ATOM 972 C C . LEU A 1 118 ? 10.430 3.433 4.972 1.00 54.38 118 LEU A C 1
ATOM 974 O O . LEU A 1 118 ? 9.649 4.227 4.448 1.00 54.38 118 LEU A O 1
ATOM 978 N N . ALA A 1 119 ? 11.363 2.800 4.255 1.00 59.12 119 ALA A N 1
ATOM 979 C CA . ALA A 1 119 ? 11.512 2.956 2.806 1.00 59.12 119 ALA A CA 1
ATOM 980 C C . ALA A 1 119 ? 10.363 2.301 2.020 1.00 59.12 119 ALA A C 1
ATOM 982 O O . ALA A 1 119 ? 9.889 2.864 1.031 1.00 59.12 119 ALA A O 1
ATOM 983 N N . VAL A 1 120 ? 9.871 1.144 2.479 1.00 57.75 120 VAL A N 1
ATOM 984 C CA . VAL A 1 120 ? 8.651 0.526 1.934 1.00 57.75 120 VAL A CA 1
ATOM 985 C C . VAL A 1 120 ? 7.420 1.354 2.319 1.00 57.75 120 VAL A C 1
ATOM 987 O O . VAL A 1 120 ? 6.566 1.618 1.475 1.00 57.75 120 VAL A O 1
ATOM 990 N N . MET A 1 121 ? 7.386 1.841 3.562 1.00 53.84 121 MET A N 1
ATOM 991 C CA . MET A 1 121 ? 6.307 2.614 4.181 1.00 53.84 121 MET A CA 1
ATOM 992 C C . MET A 1 121 ? 6.115 4.020 3.599 1.00 53.84 121 MET A C 1
ATOM 994 O O . MET A 1 121 ? 4.981 4.476 3.535 1.00 53.84 121 MET A O 1
ATOM 998 N N . ASN A 1 122 ? 7.162 4.683 3.108 1.00 57.91 122 ASN A N 1
ATOM 999 C CA . ASN A 1 122 ? 7.062 5.996 2.446 1.00 57.91 122 ASN A CA 1
ATOM 1000 C C . ASN A 1 122 ? 7.094 5.901 0.910 1.00 57.91 122 ASN A C 1
ATOM 1002 O O . ASN A 1 122 ? 7.162 6.913 0.208 1.00 57.91 122 ASN A O 1
ATOM 1006 N N . GLY A 1 123 ? 7.092 4.678 0.378 1.00 64.94 123 GLY A N 1
ATOM 1007 C CA . GLY A 1 123 ? 7.199 4.407 -1.046 1.00 64.94 123 GLY A CA 1
ATOM 1008 C C . GLY A 1 123 ? 5.863 4.450 -1.789 1.00 64.94 123 GLY A C 1
ATOM 1009 O O . GLY A 1 123 ? 4.783 4.679 -1.245 1.00 64.94 123 GLY A O 1
ATOM 1010 N N . GLN A 1 124 ? 5.934 4.155 -3.084 1.00 64.00 124 GLN A N 1
ATOM 1011 C CA . GLN A 1 124 ? 4.781 4.106 -3.988 1.00 64.00 124 GLN A CA 1
ATOM 1012 C C . GLN A 1 124 ? 3.647 3.164 -3.533 1.00 64.00 124 GLN A C 1
ATOM 1014 O O . GLN A 1 124 ? 2.496 3.384 -3.898 1.00 64.00 124 GLN A O 1
ATOM 1019 N N . PHE A 1 125 ? 3.954 2.129 -2.744 1.00 62.81 125 PHE A N 1
ATOM 1020 C CA . PHE A 1 125 ? 2.988 1.110 -2.325 1.00 62.81 125 PHE A CA 1
ATOM 1021 C C . PHE A 1 125 ? 2.070 1.593 -1.210 1.00 62.81 125 PHE A C 1
ATOM 1023 O O . PHE A 1 125 ? 0.857 1.441 -1.321 1.00 62.81 125 PHE A O 1
ATOM 1030 N N . THR A 1 126 ? 2.615 2.237 -0.181 1.00 64.75 126 THR A N 1
ATOM 1031 C CA . THR A 1 126 ? 1.803 2.818 0.893 1.00 64.75 126 THR A CA 1
ATOM 1032 C C . THR A 1 126 ? 0.986 3.987 0.383 1.00 64.75 126 THR A C 1
ATOM 1034 O O . THR A 1 126 ? -0.179 4.092 0.731 1.00 64.75 126 THR A O 1
ATOM 1037 N N . ASN A 1 127 ? 1.538 4.802 -0.522 1.00 67.31 127 ASN A N 1
ATOM 1038 C CA . ASN A 1 127 ? 0.769 5.861 -1.180 1.00 67.31 127 ASN A CA 1
ATOM 1039 C C . ASN A 1 127 ? -0.384 5.293 -2.022 1.00 67.31 127 ASN A C 1
ATOM 1041 O O . ASN A 1 127 ? -1.468 5.866 -2.046 1.00 67.31 127 ASN A O 1
ATOM 1045 N N . ALA A 1 128 ? -0.183 4.153 -2.692 1.00 65.56 128 ALA A N 1
ATOM 1046 C CA . ALA A 1 128 ? -1.252 3.483 -3.431 1.00 65.56 128 ALA A CA 1
ATOM 1047 C C . ALA A 1 128 ? -2.305 2.844 -2.506 1.00 65.56 128 ALA A C 1
ATOM 1049 O O . ALA A 1 128 ? -3.487 2.848 -2.843 1.00 65.56 128 ALA A O 1
ATOM 1050 N N . LEU A 1 129 ? -1.891 2.302 -1.357 1.00 68.06 129 LEU A N 1
ATOM 1051 C CA . LEU A 1 129 ? -2.769 1.649 -0.381 1.00 68.06 129 LEU A CA 1
ATOM 1052 C C . LEU A 1 129 ? -3.566 2.639 0.470 1.00 68.06 129 LEU A C 1
ATOM 1054 O O . LEU A 1 129 ? -4.759 2.437 0.680 1.00 68.06 129 LEU A O 1
ATOM 1058 N N . ALA A 1 130 ? -2.905 3.689 0.955 1.00 63.16 130 ALA A N 1
ATOM 1059 C CA . ALA A 1 130 ? -3.477 4.689 1.846 1.00 63.16 130 ALA A CA 1
ATOM 1060 C C . ALA A 1 130 ? -4.350 5.708 1.108 1.00 63.16 130 ALA A C 1
ATOM 1062 O O . ALA A 1 130 ? -5.120 6.400 1.755 1.00 63.16 130 ALA A O 1
ATOM 1063 N N . ALA A 1 131 ? -4.276 5.793 -0.224 1.00 68.31 131 ALA A N 1
ATOM 1064 C CA . ALA A 1 131 ? -5.129 6.699 -0.980 1.00 68.31 131 ALA A CA 1
ATOM 1065 C C . ALA A 1 131 ? -6.608 6.273 -0.928 1.00 68.31 131 ALA A C 1
ATOM 1067 O O . ALA A 1 131 ? -6.999 5.179 -1.357 1.00 68.31 131 ALA A O 1
ATOM 1068 N N . SER A 1 132 ? -7.462 7.187 -0.480 1.00 62.62 132 SER A N 1
ATOM 1069 C CA . SER A 1 132 ? -8.900 7.148 -0.715 1.00 62.62 132 SER A CA 1
ATOM 1070 C C . SER A 1 132 ? -9.170 7.493 -2.180 1.00 62.62 132 SER A C 1
ATOM 1072 O O . SER A 1 132 ? -8.939 8.595 -2.675 1.00 62.62 132 SER A O 1
ATOM 1074 N N . GLY A 1 133 ? -9.602 6.499 -2.941 1.00 70.81 133 GLY A N 1
ATOM 1075 C CA . GLY A 1 133 ? -9.782 6.640 -4.374 1.00 70.81 133 GLY A CA 1
ATOM 1076 C C . GLY A 1 133 ? -10.678 5.545 -4.905 1.00 70.81 133 GLY A C 1
ATOM 1077 O O . GLY A 1 133 ? -11.004 4.590 -4.200 1.00 70.81 133 GLY A O 1
ATOM 1078 N N . LYS A 1 134 ? -11.072 5.690 -6.168 1.00 71.94 134 LYS A N 1
ATOM 1079 C CA . LYS A 1 134 ? -11.866 4.674 -6.844 1.00 71.94 134 LYS A CA 1
ATOM 1080 C C . LYS A 1 134 ? -11.131 3.327 -6.798 1.00 71.94 134 LYS A C 1
ATOM 1082 O O . LYS A 1 134 ? -9.951 3.257 -7.137 1.00 71.94 134 LYS A O 1
ATOM 1087 N N . ASP A 1 135 ? -11.843 2.300 -6.356 1.00 77.31 135 ASP A N 1
ATOM 1088 C CA . ASP A 1 135 ? -11.394 0.922 -6.171 1.00 77.31 135 ASP A CA 1
ATOM 1089 C C . ASP A 1 135 ? -10.340 0.728 -5.063 1.00 77.31 135 ASP A C 1
ATOM 1091 O O . ASP A 1 135 ? -9.689 -0.320 -5.013 1.00 77.31 135 ASP A O 1
ATOM 1095 N N . SER A 1 136 ? -10.182 1.699 -4.150 1.00 84.94 136 SER A N 1
ATOM 1096 C CA . SER A 1 136 ? -9.303 1.552 -2.984 1.00 84.94 136 SER A CA 1
ATOM 1097 C C . SER A 1 136 ? -9.927 0.684 -1.888 1.00 84.94 136 SER A C 1
ATOM 1099 O O . SER A 1 136 ? -11.141 0.451 -1.842 1.00 84.94 136 SER A O 1
ATOM 1101 N N . LEU A 1 137 ? -9.087 0.196 -0.969 1.00 86.88 137 LEU A N 1
ATOM 1102 C CA . LEU A 1 137 ? -9.541 -0.583 0.183 1.00 86.88 137 LEU A CA 1
ATOM 1103 C C . LEU A 1 137 ? -10.578 0.190 1.015 1.00 86.88 137 LEU A C 1
ATOM 1105 O O . LEU A 1 137 ? -11.614 -0.369 1.375 1.00 86.88 137 LEU A O 1
ATOM 1109 N N . LEU A 1 138 ? -10.329 1.478 1.263 1.00 89.56 138 LEU A N 1
ATOM 1110 C CA . LEU A 1 138 ? -11.223 2.338 2.038 1.00 89.56 138 LEU A CA 1
ATOM 1111 C C . LEU A 1 138 ? -12.568 2.556 1.346 1.00 89.56 138 LEU A C 1
ATOM 1113 O O . LEU A 1 138 ? -13.603 2.499 2.007 1.00 89.56 138 LEU A O 1
ATOM 1117 N N . GLU A 1 139 ? -12.585 2.737 0.023 1.00 89.75 139 GLU A N 1
ATOM 1118 C CA . GLU A 1 139 ? -13.843 2.872 -0.718 1.00 89.75 139 GLU A CA 1
ATOM 1119 C C . GLU A 1 139 ? -14.656 1.569 -0.672 1.00 89.75 139 GLU A C 1
ATOM 1121 O O . GLU A 1 139 ? -15.867 1.591 -0.446 1.00 89.75 139 GLU A O 1
ATOM 1126 N N . ARG A 1 140 ? -13.995 0.415 -0.833 1.00 89.69 140 ARG A N 1
ATOM 1127 C CA . ARG A 1 140 ? -14.646 -0.901 -0.732 1.00 89.69 140 ARG A CA 1
ATOM 1128 C C . ARG A 1 140 ? -15.259 -1.127 0.647 1.00 89.69 140 ARG A C 1
ATOM 1130 O O . ARG A 1 140 ? -16.403 -1.571 0.733 1.00 89.69 140 ARG A O 1
ATOM 1137 N N . ILE A 1 141 ? -14.524 -0.800 1.708 1.00 91.31 141 ILE A N 1
ATOM 1138 C CA . ILE A 1 141 ? -15.015 -0.882 3.089 1.00 91.31 141 ILE A CA 1
ATOM 1139 C C . ILE A 1 141 ? -16.187 0.086 3.290 1.00 91.31 141 ILE A C 1
ATOM 1141 O O . ILE A 1 141 ? -17.231 -0.323 3.790 1.00 91.31 141 ILE A O 1
ATOM 1145 N N . GLY A 1 142 ? -16.068 1.330 2.818 1.00 89.94 142 GLY A N 1
ATOM 1146 C CA . GLY A 1 142 ? -17.127 2.337 2.913 1.00 89.94 142 GLY A CA 1
ATOM 1147 C C . GLY A 1 142 ? -18.421 1.965 2.181 1.00 89.94 142 GLY A C 1
ATOM 1148 O O . GLY A 1 142 ? -19.499 2.322 2.646 1.00 89.94 142 GLY A O 1
ATOM 1149 N N . LYS A 1 143 ? -18.327 1.223 1.068 1.00 90.94 143 LYS A N 1
ATOM 1150 C CA . LYS A 1 143 ? -19.486 0.688 0.328 1.00 90.94 143 LYS A CA 1
ATOM 1151 C C . LYS A 1 143 ? -20.093 -0.565 0.960 1.00 90.94 143 LYS A C 1
ATOM 1153 O O . LYS A 1 143 ? -21.272 -0.823 0.753 1.00 90.94 143 LYS A O 1
ATOM 1158 N N . THR A 1 144 ? -19.286 -1.363 1.658 1.00 93.00 144 THR A N 1
ATOM 1159 C CA . THR A 1 144 ? -19.717 -2.654 2.224 1.00 93.00 144 THR A CA 1
ATOM 1160 C C . THR A 1 144 ? -20.341 -2.491 3.607 1.00 93.00 144 THR A C 1
ATOM 1162 O O . THR A 1 144 ? -21.275 -3.213 3.935 1.00 93.00 144 THR A O 1
ATOM 1165 N N . PHE A 1 145 ? -19.830 -1.554 4.409 1.00 93.00 145 PHE A N 1
ATOM 1166 C CA . PHE A 1 145 ? -20.225 -1.366 5.803 1.00 93.00 145 PHE A CA 1
ATOM 1167 C C . PHE A 1 145 ? -20.860 0.008 6.021 1.00 93.00 145 PHE A C 1
ATOM 1169 O O . PHE A 1 145 ? -20.349 1.037 5.556 1.00 93.00 145 PHE A O 1
ATOM 1176 N N . GLU A 1 146 ? -21.970 0.027 6.756 1.00 87.62 146 GLU A N 1
ATOM 1177 C CA . GLU A 1 146 ? -22.801 1.218 6.926 1.00 87.62 146 GLU A CA 1
ATOM 1178 C C . GLU A 1 146 ? -22.266 2.118 8.039 1.00 87.62 146 GLU A C 1
ATOM 1180 O O . GLU A 1 146 ? -22.177 3.337 7.869 1.00 87.62 146 GLU A O 1
ATOM 1185 N N . THR A 1 147 ? -21.863 1.527 9.165 1.00 90.06 147 THR A N 1
ATOM 1186 C CA . THR A 1 147 ? -21.452 2.288 10.349 1.00 90.06 147 THR A CA 1
ATOM 1187 C C . THR A 1 147 ? -19.939 2.490 10.421 1.00 90.06 147 THR A C 1
ATOM 1189 O O . THR A 1 147 ? -19.149 1.658 9.975 1.00 90.06 147 THR A O 1
ATOM 1192 N N . GLY A 1 148 ? -19.506 3.596 11.038 1.00 88.12 148 GLY A N 1
ATOM 1193 C CA . GLY A 1 148 ? -18.082 3.840 11.307 1.00 88.12 148 GLY A CA 1
ATOM 1194 C C . GLY A 1 148 ? -17.445 2.734 12.152 1.00 88.12 148 GLY A C 1
ATOM 1195 O O . GLY A 1 148 ? -16.281 2.403 11.961 1.00 88.12 148 GLY A O 1
ATOM 1196 N N . ASP A 1 149 ? -18.231 2.112 13.027 1.00 91.56 149 ASP A N 1
ATOM 1197 C CA . ASP A 1 149 ? -17.785 1.005 13.860 1.00 91.56 149 ASP A CA 1
ATOM 1198 C C . ASP A 1 149 ? -17.480 -0.268 13.071 1.00 91.56 149 ASP A C 1
ATOM 1200 O O . ASP A 1 149 ? -16.383 -0.815 13.172 1.00 91.56 149 ASP A O 1
ATOM 1204 N N . GLU A 1 150 ? -18.413 -0.693 12.219 1.00 93.69 150 GLU A N 1
ATOM 1205 C CA . GLU A 1 150 ? -18.213 -1.845 11.336 1.00 93.69 150 GLU A CA 1
ATOM 1206 C C . GLU A 1 150 ? -17.026 -1.628 10.395 1.00 93.69 150 GLU A C 1
ATOM 1208 O O . GLU A 1 150 ? -16.267 -2.556 10.123 1.00 93.69 150 GLU A O 1
ATOM 1213 N N . ARG A 1 151 ? -16.821 -0.390 9.926 1.00 93.81 151 ARG A N 1
ATOM 1214 C CA . ARG A 1 151 ? -15.669 -0.030 9.086 1.00 93.81 151 ARG A CA 1
ATOM 1215 C C . ARG A 1 151 ? -14.347 -0.152 9.841 1.00 93.81 151 ARG A C 1
ATOM 1217 O O . ARG A 1 151 ? -13.379 -0.656 9.274 1.00 93.81 151 ARG A O 1
ATOM 1224 N N . VAL A 1 152 ? -14.300 0.281 11.104 1.00 94.19 152 VAL A N 1
ATOM 1225 C CA . VAL A 1 152 ? -13.117 0.118 11.965 1.00 94.19 152 VAL A CA 1
ATOM 1226 C C . VAL A 1 152 ? -12.847 -1.363 12.209 1.00 94.19 152 VAL A C 1
ATOM 1228 O O . VAL A 1 152 ? -11.721 -1.813 12.017 1.00 94.19 152 VAL A O 1
ATOM 1231 N N . GLU A 1 153 ? -13.866 -2.146 12.562 1.00 95.12 153 GLU A N 1
ATOM 1232 C CA . GLU A 1 153 ? -13.706 -3.589 12.753 1.00 95.12 153 GLU A CA 1
ATOM 1233 C C . GLU A 1 153 ? -13.206 -4.283 11.476 1.00 95.12 153 GLU A C 1
ATOM 1235 O O . GLU A 1 153 ? -12.267 -5.080 11.532 1.00 95.12 153 GLU A O 1
ATOM 1240 N N . ALA A 1 154 ? -13.769 -3.931 10.318 1.00 94.19 154 ALA A N 1
ATOM 1241 C CA . ALA A 1 154 ? -13.346 -4.457 9.027 1.00 94.19 154 ALA A CA 1
ATOM 1242 C C . ALA A 1 154 ? -11.887 -4.111 8.702 1.00 94.19 154 ALA A C 1
ATOM 1244 O O . ALA A 1 154 ? -11.158 -4.973 8.216 1.00 94.19 154 ALA A O 1
ATOM 1245 N N . LEU A 1 155 ? -11.438 -2.885 8.990 1.00 93.00 155 LEU A N 1
ATOM 1246 C CA . LEU A 1 155 ? -10.043 -2.483 8.789 1.00 93.00 155 LEU A CA 1
ATOM 1247 C C . LEU A 1 155 ? -9.079 -3.328 9.623 1.00 93.00 155 LEU A C 1
ATOM 1249 O O . LEU A 1 155 ? -8.101 -3.843 9.086 1.00 93.00 155 LEU A O 1
ATOM 1253 N N . TYR A 1 156 ? -9.377 -3.523 10.907 1.00 94.00 156 TYR A N 1
ATOM 1254 C CA . TYR A 1 156 ? -8.563 -4.369 11.782 1.00 94.00 156 TYR A CA 1
ATOM 1255 C C . TYR A 1 156 ? -8.535 -5.825 11.303 1.00 94.00 156 TYR A C 1
ATOM 1257 O O . TYR A 1 156 ? -7.467 -6.432 11.256 1.00 94.00 156 TYR A O 1
ATOM 1265 N N . LEU A 1 157 ? -9.678 -6.371 10.880 1.00 92.25 157 LEU A N 1
ATOM 1266 C CA . LEU A 1 157 ? -9.746 -7.740 10.368 1.00 92.25 157 LEU A CA 1
ATOM 1267 C C . LEU A 1 157 ? -8.976 -7.912 9.059 1.00 92.25 157 LEU A C 1
ATOM 1269 O O . LEU A 1 157 ? -8.297 -8.915 8.886 1.00 92.25 157 LEU A O 1
ATOM 1273 N N . ILE A 1 158 ? -9.066 -6.953 8.140 1.00 90.81 158 ILE A N 1
ATOM 1274 C CA . ILE A 1 158 ? -8.401 -7.049 6.837 1.00 90.81 158 ILE A CA 1
ATOM 1275 C C . ILE A 1 158 ? -6.886 -6.849 6.966 1.00 90.81 158 ILE A C 1
ATOM 1277 O O . ILE A 1 158 ? -6.128 -7.510 6.260 1.00 90.81 158 ILE A O 1
ATOM 1281 N N . VAL A 1 159 ? -6.444 -5.938 7.838 1.00 88.75 159 VAL A N 1
ATOM 1282 C CA . VAL A 1 159 ? -5.023 -5.571 7.955 1.00 88.75 159 VAL A CA 1
ATOM 1283 C C . VAL A 1 159 ? -4.287 -6.458 8.959 1.00 88.75 159 VAL A C 1
ATOM 1285 O O . VAL A 1 159 ? -3.181 -6.901 8.673 1.00 88.75 159 VAL A O 1
ATOM 1288 N N . LEU A 1 160 ? -4.890 -6.736 10.117 1.00 89.00 160 LEU A N 1
ATOM 1289 C CA . LEU A 1 160 ? -4.248 -7.440 11.236 1.00 89.00 160 LEU A CA 1
ATOM 1290 C C . LEU A 1 160 ? -4.834 -8.836 11.498 1.00 89.00 160 LEU A C 1
ATOM 1292 O O . LEU A 1 160 ? -4.412 -9.502 12.435 1.00 89.00 160 LEU A O 1
ATOM 1296 N N . ASN A 1 161 ? -5.818 -9.294 10.712 1.00 89.50 161 ASN A N 1
ATOM 1297 C CA . ASN A 1 161 ? -6.490 -10.593 10.889 1.00 89.50 161 ASN A CA 1
ATOM 1298 C C . ASN A 1 161 ? -7.110 -10.817 12.284 1.00 89.50 161 ASN A C 1
ATOM 1300 O O . ASN A 1 161 ? -7.373 -11.952 12.683 1.00 89.50 161 ASN A O 1
ATOM 1304 N N . ARG A 1 162 ? -7.411 -9.740 13.021 1.00 92.00 162 ARG A N 1
ATOM 1305 C CA . ARG A 1 162 ? -8.089 -9.788 14.324 1.00 92.00 162 ARG A CA 1
ATOM 1306 C C . ARG A 1 162 ? -9.087 -8.650 14.482 1.00 92.00 162 ARG A C 1
ATOM 1308 O O . ARG A 1 162 ? -9.062 -7.673 13.746 1.00 92.00 162 ARG A O 1
ATOM 1315 N N . ARG A 1 163 ? -9.953 -8.755 15.488 1.00 93.62 163 ARG A N 1
ATOM 1316 C CA . ARG A 1 163 ? -10.828 -7.647 15.893 1.00 93.62 163 ARG A CA 1
ATOM 1317 C C . ARG A 1 163 ? -10.049 -6.615 16.724 1.00 93.62 163 ARG A C 1
ATOM 1319 O O . ARG A 1 163 ? -9.097 -6.993 17.422 1.00 93.62 163 ARG A O 1
ATOM 1326 N N . PRO A 1 164 ? -10.452 -5.331 16.699 1.00 95.06 164 PRO A N 1
ATOM 1327 C CA . PRO A 1 164 ? -9.913 -4.350 17.626 1.00 95.06 164 PRO A CA 1
ATOM 1328 C C . PRO A 1 164 ? -10.321 -4.719 19.055 1.00 95.06 164 PRO A C 1
ATOM 1330 O O . PRO A 1 164 ? -11.409 -5.241 19.307 1.00 95.06 164 PRO A O 1
ATOM 1333 N N . THR A 1 165 ? -9.457 -4.418 20.013 1.00 95.44 165 THR A N 1
ATOM 1334 C CA . THR A 1 165 ? -9.825 -4.441 21.430 1.00 95.44 165 THR A CA 1
ATOM 1335 C C . THR A 1 165 ? -10.792 -3.296 21.744 1.00 95.44 165 THR A C 1
ATOM 1337 O O . THR A 1 165 ? -10.855 -2.300 21.021 1.00 95.44 165 THR A O 1
ATOM 1340 N N . ASN A 1 166 ? -11.518 -3.384 22.864 1.00 94.75 166 ASN A N 1
ATOM 1341 C CA . ASN A 1 166 ? -12.450 -2.324 23.277 1.00 94.75 166 ASN A CA 1
ATOM 1342 C C . ASN A 1 166 ? -11.766 -0.949 23.396 1.00 94.75 166 ASN A C 1
ATOM 1344 O O . ASN A 1 166 ? -12.335 0.056 22.979 1.00 94.75 166 ASN A O 1
ATOM 1348 N N . ALA A 1 167 ? -10.533 -0.915 23.913 1.00 94.50 167 ALA A N 1
ATOM 1349 C CA . ALA A 1 167 ? -9.765 0.317 24.077 1.00 94.50 167 ALA A CA 1
ATOM 1350 C C . ALA A 1 167 ? -9.292 0.904 22.735 1.00 94.50 167 ALA A C 1
ATOM 1352 O O . ALA A 1 167 ? -9.346 2.118 22.539 1.00 94.50 167 ALA A O 1
ATOM 1353 N N . GLU A 1 168 ? -8.845 0.056 21.801 1.00 94.38 168 GLU A N 1
ATOM 1354 C CA . GLU A 1 168 ? -8.487 0.479 20.441 1.00 94.38 168 GLU A CA 1
ATOM 1355 C C . GLU A 1 168 ? -9.707 1.036 19.708 1.00 94.38 168 GLU A C 1
ATOM 1357 O O . GLU A 1 168 ? -9.659 2.153 19.194 1.00 94.38 168 GLU A O 1
ATOM 1362 N N . ARG A 1 169 ? -10.823 0.299 19.738 1.00 94.00 169 ARG A N 1
ATOM 1363 C CA . ARG A 1 169 ? -12.093 0.689 19.118 1.00 94.00 169 ARG A CA 1
ATOM 1364 C C . ARG A 1 169 ? -12.567 2.054 19.614 1.00 94.00 169 ARG A C 1
ATOM 1366 O O . ARG A 1 169 ? -12.855 2.930 18.805 1.00 94.00 169 ARG A O 1
ATOM 1373 N N . GLU A 1 170 ? -12.605 2.262 20.930 1.00 94.56 170 GLU A N 1
ATOM 1374 C CA . GLU A 1 170 ? -13.025 3.541 21.516 1.00 94.56 170 GLU A CA 1
ATOM 1375 C C . GLU A 1 170 ? -12.105 4.695 21.094 1.00 94.56 170 GLU A C 1
ATOM 1377 O O . GLU A 1 170 ? -12.581 5.759 20.688 1.00 94.56 170 GLU A O 1
ATOM 1382 N N . ARG A 1 171 ? -10.783 4.484 21.136 1.00 94.06 171 ARG A N 1
ATOM 1383 C CA . ARG A 1 171 ? -9.799 5.497 20.732 1.00 94.06 171 ARG A CA 1
ATOM 1384 C C . ARG A 1 171 ? -9.957 5.882 19.261 1.00 94.06 171 ARG A C 1
ATOM 1386 O O . ARG A 1 171 ? -9.933 7.072 18.950 1.00 94.06 171 ARG A O 1
ATOM 1393 N N . VAL A 1 172 ? -10.115 4.899 18.379 1.00 94.19 172 VAL A N 1
ATOM 1394 C CA . VAL A 1 172 ? -10.227 5.118 16.932 1.00 94.19 172 VAL A CA 1
ATOM 1395 C C . VAL A 1 172 ? -11.538 5.816 16.583 1.00 94.19 172 VAL A C 1
ATOM 1397 O O . VAL A 1 172 ? -11.520 6.814 15.867 1.00 94.19 172 VAL A O 1
ATOM 1400 N N . LEU A 1 173 ? -12.667 5.366 17.138 1.00 93.56 173 LEU A N 1
ATOM 1401 C CA . LEU A 1 173 ? -13.960 6.018 16.912 1.00 93.56 173 LEU A CA 1
ATOM 1402 C C . LEU A 1 173 ? -13.960 7.467 17.399 1.00 93.56 173 LEU A C 1
ATOM 1404 O O . LEU A 1 173 ? -14.473 8.350 16.714 1.00 93.56 173 LEU A O 1
ATOM 1408 N N . LYS A 1 174 ? -13.341 7.730 18.556 1.00 94.12 174 LYS A N 1
ATOM 1409 C CA . LYS A 1 174 ? -13.173 9.092 19.069 1.00 94.12 174 LYS A CA 1
ATOM 1410 C C . LYS A 1 174 ? -12.317 9.949 18.139 1.00 94.12 174 LYS A C 1
ATOM 1412 O O . LYS A 1 174 ? -12.656 11.107 17.921 1.00 94.12 174 LYS A O 1
ATOM 1417 N N . TYR A 1 175 ? -11.228 9.399 17.605 1.00 93.31 175 TYR A N 1
ATOM 1418 C CA . TYR A 1 175 ? -10.365 10.100 16.655 1.00 93.31 175 TYR A CA 1
ATOM 1419 C C . TYR A 1 175 ? -11.113 10.454 15.361 1.00 93.31 175 TYR A C 1
ATOM 1421 O O . TYR A 1 175 ? -11.095 11.615 14.959 1.00 93.31 175 TYR A O 1
ATOM 1429 N N . ILE A 1 176 ? -11.843 9.499 14.773 1.00 90.94 176 ILE A N 1
ATOM 1430 C CA . ILE A 1 176 ? -12.647 9.734 13.563 1.00 90.94 176 ILE A CA 1
ATOM 1431 C C . ILE A 1 176 ? -13.706 10.809 13.831 1.00 90.94 176 IL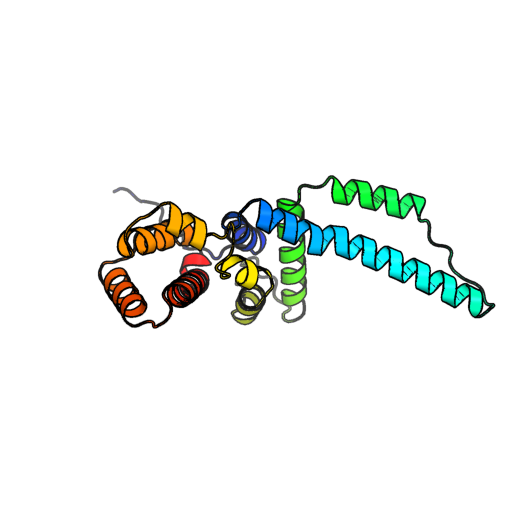E A C 1
ATOM 1433 O O . ILE A 1 176 ? -13.785 11.779 13.088 1.00 90.94 176 ILE A O 1
ATOM 1437 N N . ALA A 1 177 ? -14.446 10.712 14.941 1.00 90.69 177 ALA A N 1
ATOM 1438 C CA . ALA A 1 177 ? -15.487 11.682 15.296 1.00 90.69 177 ALA A CA 1
ATOM 1439 C C . ALA A 1 177 ? -14.962 13.110 15.553 1.00 90.69 177 ALA A C 1
ATOM 1441 O O . ALA A 1 177 ? -15.728 14.071 15.497 1.00 90.69 177 ALA A O 1
ATOM 1442 N N . GLN A 1 178 ? -13.676 13.259 15.885 1.00 92.69 178 GLN A N 1
ATOM 1443 C CA . GLN A 1 178 ? -13.020 14.556 16.086 1.00 92.69 178 GLN A CA 1
ATOM 1444 C C . GLN A 1 178 ? -12.371 15.103 14.809 1.00 92.69 178 GLN A C 1
ATOM 1446 O O . GLN A 1 178 ? -11.962 16.269 14.785 1.00 92.69 178 GLN A O 1
ATOM 1451 N N . SER A 1 179 ? -12.257 14.284 13.763 1.00 90.94 179 SER A N 1
ATOM 1452 C CA . SER A 1 179 ? -11.704 14.711 12.488 1.00 90.94 179 SER A CA 1
ATOM 1453 C C . SER A 1 179 ? -12.664 15.650 11.762 1.00 90.94 179 SER A C 1
ATOM 1455 O O . SER A 1 179 ? -13.882 15.562 11.877 1.00 90.94 179 SER A O 1
ATOM 1457 N N . LYS A 1 180 ? -12.097 16.574 10.983 1.00 88.06 180 LYS A N 1
ATOM 1458 C CA . LYS A 1 180 ? -12.860 17.417 10.047 1.00 88.06 180 LYS A CA 1
ATOM 1459 C C . LYS A 1 180 ? -13.080 16.733 8.699 1.00 88.06 180 LYS A C 1
ATOM 1461 O O . LYS A 1 180 ? -13.861 17.222 7.890 1.00 88.06 180 LYS A O 1
ATOM 1466 N N . ASP A 1 181 ? -12.329 15.668 8.450 1.00 88.06 181 ASP A N 1
ATOM 1467 C CA . ASP A 1 181 ? -12.304 14.921 7.206 1.00 88.06 181 ASP A CA 1
ATOM 1468 C C . ASP A 1 181 ? -12.245 13.432 7.558 1.00 88.06 181 ASP A C 1
ATOM 1470 O O . ASP A 1 181 ? -11.190 12.895 7.913 1.00 88.06 181 ASP A O 1
ATOM 1474 N N . ASP A 1 182 ? -13.409 12.787 7.520 1.00 84.88 182 ASP A N 1
ATOM 1475 C CA . ASP A 1 182 ? -13.563 11.360 7.820 1.00 84.88 182 ASP A CA 1
ATOM 1476 C C . ASP A 1 182 ? -12.745 10.494 6.863 1.00 84.88 182 ASP A C 1
ATOM 1478 O O . ASP A 1 182 ? -12.261 9.427 7.240 1.00 84.88 182 ASP A O 1
ATOM 1482 N N . THR A 1 183 ? -12.566 10.968 5.627 1.00 84.38 183 THR A N 1
ATOM 1483 C CA . THR A 1 183 ? -11.800 10.251 4.614 1.00 84.38 183 THR A CA 1
ATOM 1484 C C . THR A 1 183 ? -10.336 10.227 5.019 1.00 84.38 183 THR A C 1
ATOM 1486 O O . THR A 1 183 ? -9.775 9.147 5.169 1.00 84.38 183 THR A O 1
ATOM 1489 N N . LYS A 1 184 ? -9.748 11.391 5.316 1.00 85.75 184 LYS A N 1
ATOM 1490 C CA . LYS A 1 184 ? -8.364 11.466 5.811 1.00 85.75 184 LYS A CA 1
ATOM 1491 C C . LYS A 1 184 ? -8.160 10.722 7.123 1.00 85.75 184 LYS A C 1
ATOM 1493 O O . LYS A 1 184 ? -7.145 10.064 7.287 1.00 85.75 184 LYS A O 1
ATOM 1498 N N . ALA A 1 185 ? -9.129 10.766 8.037 1.00 89.38 185 ALA A N 1
ATOM 1499 C CA . ALA A 1 185 ? -9.038 9.997 9.277 1.00 89.38 185 ALA A CA 1
ATOM 1500 C C . ALA A 1 185 ? -8.988 8.482 9.019 1.00 89.38 185 ALA A C 1
ATOM 1502 O O . ALA A 1 185 ? -8.285 7.755 9.721 1.00 89.38 185 ALA A O 1
ATOM 1503 N N . ALA A 1 186 ? -9.713 7.995 8.008 1.00 88.75 186 ALA A N 1
ATOM 1504 C CA . ALA A 1 186 ? -9.655 6.598 7.596 1.00 88.75 186 ALA A CA 1
ATOM 1505 C C . ALA A 1 186 ? -8.330 6.245 6.892 1.00 88.75 186 ALA A C 1
ATOM 1507 O O . ALA A 1 186 ? -7.805 5.154 7.116 1.00 88.75 186 ALA A O 1
ATOM 1508 N N . GLU A 1 187 ? -7.772 7.157 6.086 1.00 87.94 187 GLU A N 1
ATOM 1509 C CA . GLU A 1 187 ? -6.428 7.021 5.498 1.00 87.94 187 GLU A CA 1
ATOM 1510 C C . GLU A 1 187 ? -5.351 6.941 6.585 1.00 87.94 187 GLU A C 1
ATOM 1512 O O . GLU A 1 187 ? -4.546 6.010 6.581 1.00 87.94 187 GLU A O 1
ATOM 1517 N N . ASP A 1 188 ? -5.389 7.853 7.558 1.00 87.19 188 ASP A N 1
ATOM 1518 C CA . ASP A 1 188 ? -4.465 7.902 8.693 1.00 87.19 188 ASP A CA 1
ATOM 1519 C C . ASP A 1 188 ? -4.582 6.647 9.569 1.00 87.19 188 ASP A C 1
ATOM 1521 O O . ASP A 1 188 ? -3.571 6.093 10.008 1.00 87.19 188 ASP A O 1
ATOM 1525 N N . LEU A 1 189 ? -5.805 6.151 9.796 1.00 90.81 189 LEU A N 1
ATOM 1526 C CA . LEU A 1 189 ? -6.031 4.892 10.503 1.00 90.81 189 LEU A CA 1
ATOM 1527 C C . LEU A 1 189 ? -5.413 3.714 9.745 1.00 90.81 189 LEU A C 1
ATOM 1529 O O . LEU A 1 189 ? -4.636 2.962 10.334 1.00 90.81 189 LEU A O 1
ATOM 1533 N N . LEU A 1 190 ? -5.729 3.555 8.456 1.00 89.19 190 LEU A N 1
ATOM 1534 C CA . LEU A 1 190 ? -5.162 2.488 7.628 1.00 89.19 190 LEU A CA 1
ATOM 1535 C C . LEU A 1 190 ? -3.634 2.558 7.623 1.00 89.19 190 LEU A C 1
ATOM 1537 O O . LEU A 1 190 ? -2.977 1.540 7.840 1.00 89.19 190 LEU A O 1
ATOM 1541 N N . TYR A 1 191 ? -3.079 3.758 7.448 1.00 85.19 191 TYR A N 1
ATOM 1542 C CA . TYR A 1 191 ? -1.646 3.994 7.544 1.00 85.19 191 TYR A CA 1
ATOM 1543 C C . TYR A 1 191 ? -1.123 3.517 8.902 1.00 85.19 191 TYR A C 1
ATOM 1545 O O . TYR A 1 191 ? -0.251 2.661 8.941 1.00 85.19 191 TYR A O 1
ATOM 1553 N N . SER A 1 192 ? -1.708 3.959 10.019 1.00 86.12 192 SER A N 1
ATOM 1554 C CA . SER A 1 192 ? -1.264 3.560 11.361 1.00 86.12 192 SER A CA 1
ATOM 1555 C C . SER A 1 192 ? -1.254 2.043 11.583 1.00 86.12 192 SER A C 1
ATOM 1557 O O . SER A 1 192 ? -0.312 1.535 12.185 1.00 86.12 192 SER A O 1
ATOM 1559 N N . LEU A 1 193 ? -2.243 1.309 11.055 1.00 87.75 193 LEU A N 1
ATOM 1560 C CA . LEU A 1 193 ? -2.322 -0.150 11.185 1.00 87.75 193 LEU A CA 1
ATOM 1561 C C . LEU A 1 193 ? -1.207 -0.842 10.396 1.00 87.75 193 LEU A C 1
ATOM 1563 O O . LEU A 1 193 ? -0.544 -1.733 10.930 1.00 87.75 193 LEU A O 1
ATOM 1567 N N . LEU A 1 194 ? -0.948 -0.381 9.168 1.00 81.62 194 LEU A N 1
ATOM 1568 C CA . LEU A 1 194 ? 0.160 -0.859 8.332 1.00 81.62 194 LEU A CA 1
ATOM 1569 C C . LEU A 1 194 ? 1.535 -0.576 8.959 1.00 81.62 194 LEU A C 1
ATOM 1571 O O . LEU A 1 194 ? 2.503 -1.268 8.653 1.00 81.62 194 LEU A O 1
ATOM 1575 N N . MET A 1 195 ? 1.624 0.430 9.836 1.00 76.31 195 MET A N 1
ATOM 1576 C CA . MET A 1 195 ? 2.862 0.818 10.522 1.00 76.31 195 MET A CA 1
ATOM 1577 C C . MET A 1 195 ? 3.129 0.046 11.817 1.00 76.31 195 MET A C 1
ATOM 1579 O O . MET A 1 195 ? 4.175 0.235 12.441 1.00 76.31 195 MET A O 1
ATOM 1583 N N . THR A 1 196 ? 2.198 -0.800 12.255 1.00 79.38 196 THR A N 1
ATOM 1584 C CA . THR A 1 196 ? 2.368 -1.558 13.498 1.00 79.38 196 THR A CA 1
ATOM 1585 C C . THR A 1 196 ? 3.359 -2.706 13.322 1.00 79.38 196 THR A C 1
ATOM 1587 O O . THR A 1 196 ? 3.471 -3.309 12.255 1.00 79.38 196 THR A O 1
ATOM 1590 N N . THR A 1 197 ? 4.053 -3.066 14.403 1.00 74.44 197 THR A N 1
ATOM 1591 C CA . THR A 1 197 ? 4.884 -4.279 14.435 1.00 74.44 197 THR A CA 1
ATOM 1592 C C . THR A 1 197 ? 4.055 -5.540 14.220 1.00 74.44 197 THR A C 1
ATOM 1594 O O . THR A 1 197 ? 4.559 -6.505 13.663 1.00 74.44 197 THR A O 1
ATOM 1597 N N . GLU A 1 198 ? 2.781 -5.515 14.613 1.00 80.94 198 GLU 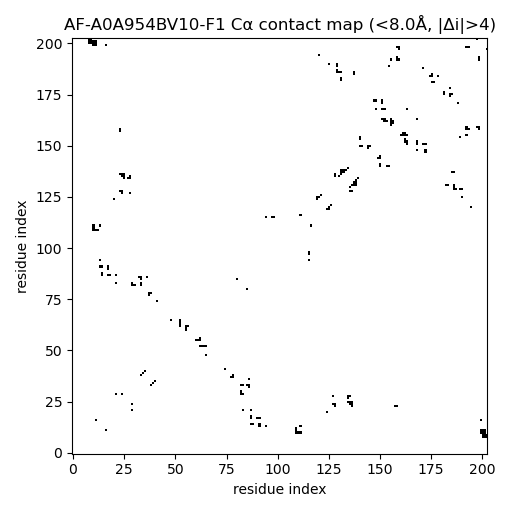A N 1
ATOM 1598 C CA . GLU A 1 198 ? 1.839 -6.614 14.425 1.00 80.94 198 GLU A CA 1
ATOM 1599 C C . GLU A 1 198 ? 1.667 -6.959 12.939 1.00 80.94 198 GLU A C 1
ATOM 1601 O O . GLU A 1 198 ? 1.815 -8.121 12.568 1.00 80.94 198 GLU A O 1
ATOM 1606 N N . PHE A 1 199 ? 1.494 -5.952 12.074 1.00 81.25 199 PHE A N 1
ATOM 1607 C CA . PHE A 1 199 ? 1.417 -6.147 10.621 1.00 81.25 199 PHE A CA 1
ATOM 1608 C C . PHE A 1 199 ? 2.693 -6.775 10.023 1.00 81.25 199 PHE A C 1
ATOM 1610 O O . PHE A 1 199 ? 2.629 -7.542 9.063 1.00 81.25 199 PHE A O 1
ATOM 1617 N N . ALA A 1 200 ? 3.862 -6.474 10.595 1.00 72.12 200 ALA A N 1
ATOM 1618 C CA . ALA A 1 200 ? 5.158 -6.956 10.113 1.00 72.12 200 ALA A CA 1
ATOM 1619 C C . ALA A 1 200 ? 5.521 -8.376 10.593 1.00 72.12 200 ALA A C 1
ATOM 1621 O O . ALA A 1 200 ? 6.610 -8.874 10.289 1.00 72.12 200 ALA A O 1
ATOM 1622 N N . THR A 1 201 ? 4.639 -9.034 11.346 1.00 69.38 201 THR A N 1
ATOM 1623 C CA . THR A 1 201 ? 4.916 -10.333 11.964 1.00 69.38 201 THR A CA 1
ATOM 1624 C C . THR A 1 201 ? 3.890 -11.387 11.588 1.00 69.38 201 THR A C 1
ATOM 1626 O O . THR A 1 201 ? 2.731 -11.089 11.322 1.00 69.38 201 THR A O 1
ATOM 1629 N N . ASN A 1 202 ? 4.327 -12.644 11.571 1.00 60.81 202 ASN A N 1
ATOM 1630 C CA . ASN A 1 202 ? 3.434 -13.786 11.433 1.00 60.81 202 ASN A CA 1
ATOM 1631 C C . ASN A 1 202 ? 2.873 -14.104 12.831 1.00 60.81 202 ASN A C 1
ATOM 1633 O O . ASN A 1 202 ? 3.576 -14.720 13.640 1.00 60.81 202 ASN A O 1
ATOM 1637 N N . HIS A 1 203 ? 1.677 -13.596 13.139 1.00 57.22 203 HIS A N 1
ATOM 1638 C CA . HIS A 1 203 ? 1.019 -13.726 14.445 1.00 57.22 203 HIS A CA 1
ATOM 1639 C C . HIS A 1 203 ? -0.235 -14.610 14.377 1.00 57.22 203 HIS A C 1
ATOM 1641 O O . HIS A 1 203 ? -0.889 -14.642 13.311 1.00 57.22 203 HIS A O 1
#

Nearest PDB structures (foldseek):
  3nph-assembly1_B  TM=5.301E-01  e=1.161E+00  Synechocystis sp. PCC 6803
  8tro-assembly1_b  TM=5.644E-01  e=1.594E+00  Synechocystis sp. PCC 6803
  7ext-assembly1_N1  TM=5.280E-01  e=1.869E+00  Picosynechococcus sp. PCC 7002
  8to5-assembly1_b  TM=5.594E-01  e=2.568E+00  Synechocystis sp. PCC 6803
  3pru-assembly4_D  TM=5.487E-01  e=3.174E+00  Synechocystis sp. PCC 6803

Secondary structure (DSSP, 8-state):
---------EEPPHHHHHHHHHHHS-HHHHHHHHIIIIIHHHHHHHHHHHHHHHHHHHTTS--PPP-HHHHHHHHHHHHTS-HHHHHHHHHHHHHHHHHTTT-----SS----HHHHHHHHTSHHHHHHH---TT-HHHHHHHH-SSHHHHHHHHHHHHHSSPPPHHHHHHHHHHHHH-S-HHHHHHHHHHHHHTSTTTTEE-

Radius of gyration: 22.18 Å; Cα contacts (8 Å, |Δi|>4): 148; chains: 1; bounding box: 55×48×66 Å